Protein 6RJP (pdb70)

Organism: Homo sapiens (NCBI:txid9606)

GO terms:
  GO:0005515 protein binding (F, IPI)
  GO:0043066 negative regulation of apoptotic process (P, TAS)
  GO:0005829 cytosol (C, TAS)
  GO:0005737 cytoplasm (C, IDA)

Sequence (330 aa):
SMTDCEFGYIYRLAQDYLQCVLQIPQPGSGPSKTSRVLQNVAFSVQKEVEKNLKSCLDNVNVVSVDTARTLFNQVMEKEFEDGIINWGRIVTIFAFEGILIKKLLRQQIAPDVDTYKEISYFVAEFIMNNTGEWIRQNGGWENGFVKKFESMTDCEFGYIYRLAQDYLQCVLQIPQPGSGPSKTSRVLQNVAFSVQKEVEKNLKSCLDNVNVVSVDTARTLFNQVMEKEFEDGIINWGRIVTIFAFEGILIKKLLRQQIAPDVDTYKEISYFVAEFIMNNTGEWIRQNGGWENGFVKKFEIEALRRIGDAFNAAYIEALRRIGDAFNAAY

CATH classification: 1.10.437.10

Foldseek 3Di:
DVLVVLLVVLLLLLLLLQCVLVVHADDDPGDDPLSVLLNVVLCVVLVVVCVVQVVPCVPDAQADVVSLLVVLVVVLCVLCVVVDDDLNVLSPLSSVLSVNVVRHVVVPPDRDVVCNSVSSVSSSVCCSPRPVVVQVVQLHSVGRVSVPRD/DVLVVLLVVLLLLLVLLLCLLVVPDDDDPRRDPLSVLLNVLLCVVLVVVCVVQVVPCVPPADAAPVVLLVVLVVVVCVVVPDDDDDLNVLSPLSSVLSVSVVRQVVPDPDHDVVRNSVSSVSSSVCCSPPPVVVQVVQCHSPGGVVVPRD/DVCCVVVVVVVVVVD/DVPVPVVCVVVVVVD

Structure (mmCIF, N/CA/C/O backbone):
data_6RJP
#
_entry.id   6RJP
#
_cell.length_a   113.749
_cell.length_b   113.749
_cell.length_c   79.148
_cell.angle_alpha   90.000
_cell.angle_beta   90.000
_cell.angle_gamma   120.000
#
_symmetry.space_group_name_H-M   'P 31 2 1'
#
loop_
_entity.id
_entity.type
_entity.pdbx_description
1 polymer 'Bcl-2-related protein A1'
2 polymer 'Bcl-2-like protein 11'
3 water water
#
loop_
_atom_site.group_PDB
_atom_site.id
_atom_site.type_symbol
_atom_site.label_atom_id
_atom_site.label_alt_id
_atom_site.label_comp_id
_atom_site.label_asym_id
_atom_site.label_entity_id
_atom_site.label_seq_id
_atom_site.pdbx_PDB_ins_code
_atom_site.Cartn_x
_atom_site.Cartn_y
_atom_site.Cartn_z
_atom_site.occupancy
_atom_site.B_iso_or_equiv
_atom_site.auth_seq_id
_atom_site.auth_comp_id
_atom_site.auth_asym_id
_atom_site.auth_atom_id
_atom_site.pdbx_PDB_model_num
ATOM 1 N N . SER A 1 22 ? 22.852 -40.803 1.662 1.00 114.61 0 SER A N 1
ATOM 2 C CA . SER A 1 22 ? 22.597 -39.899 2.874 1.00 115.91 0 SER A CA 1
ATOM 3 C C . SER A 1 22 ? 23.404 -38.595 2.793 1.00 119.58 0 SER A C 1
ATOM 4 O O . SER A 1 22 ? 24.237 -38.423 1.889 1.00 116.97 0 SER A O 1
ATOM 7 N N . MET A 1 23 ? 23.086 -37.665 3.718 1.00 126.06 1 MET A N 1
ATOM 8 C CA . MET A 1 23 ? 23.880 -36.458 3.941 1.00 131.24 1 MET A CA 1
ATOM 9 C C . MET A 1 23 ? 25.300 -36.760 4.432 1.00 130.58 1 MET A C 1
ATOM 10 O O . MET A 1 23 ? 26.207 -35.955 4.275 1.00 139.28 1 MET A O 1
ATOM 15 N N . THR A 1 24 ? 25.508 -37.909 5.065 1.00 124.58 2 THR A N 1
ATOM 16 C CA . THR A 1 24 ? 26.844 -38.406 5.388 1.00 122.31 2 THR A CA 1
ATOM 17 C C . THR A 1 24 ? 27.684 -38.583 4.101 1.00 124.83 2 THR A C 1
ATOM 18 O O . THR A 1 24 ? 28.875 -38.373 4.051 1.00 141.83 2 THR A O 1
ATOM 22 N N . ASP A 1 25 ? 27.077 -39.054 3.024 1.00 119.95 3 ASP A N 1
ATOM 23 C CA . ASP A 1 25 ? 27.762 -39.468 1.784 1.00 117.31 3 ASP A CA 1
ATOM 24 C C . ASP A 1 25 ? 28.206 -38.246 1.040 1.00 117.28 3 ASP A C 1
ATOM 25 O O . ASP A 1 25 ? 29.285 -38.231 0.436 1.00 106.22 3 ASP A O 1
ATOM 30 N N . CYS A 1 26 ? 27.384 -37.183 1.103 1.00 123.97 4 CYS A N 1
ATOM 31 C CA . CYS A 1 26 ? 27.718 -35.905 0.444 1.00 125.13 4 CYS A CA 1
ATOM 32 C C . CYS A 1 26 ? 28.884 -35.282 1.184 1.00 114.73 4 CYS A 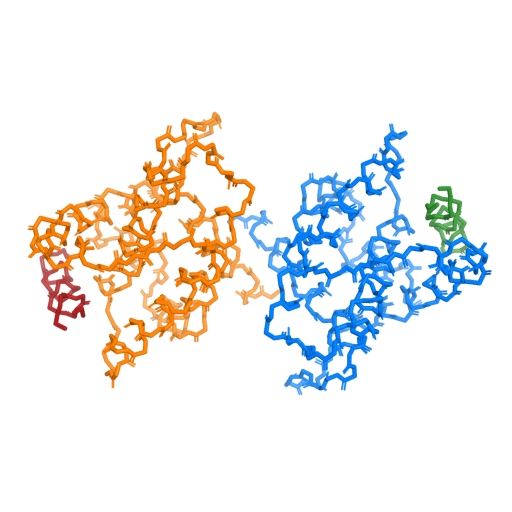C 1
ATOM 33 O O . CYS A 1 26 ? 29.742 -34.684 0.551 1.00 124.56 4 CYS A O 1
ATOM 36 N N . GLU A 1 27 ? 28.888 -35.335 2.502 1.00 100.08 5 GLU A N 1
ATOM 37 C CA . GLU A 1 27 ? 30.018 -34.856 3.281 1.00 95.06 5 GLU A CA 1
ATOM 38 C C . GLU A 1 27 ? 31.307 -35.634 2.981 1.00 84.08 5 GLU A C 1
ATOM 39 O O . GLU A 1 27 ? 32.337 -35.039 2.840 1.00 80.11 5 GLU A O 1
ATOM 45 N N . PHE A 1 28 ? 31.240 -36.934 2.790 1.00 82.60 6 PHE A N 1
ATOM 46 C CA . PHE A 1 28 ? 32.496 -37.716 2.762 1.00 82.38 6 PHE A CA 1
ATOM 47 C C . PHE A 1 28 ? 33.136 -37.584 1.390 1.00 80.71 6 PHE A C 1
ATOM 48 O O . PHE A 1 28 ? 34.365 -37.394 1.340 1.00 81.30 6 PHE A O 1
ATOM 56 N N . GLY A 1 29 ? 32.307 -37.504 0.328 1.00 84.03 7 GLY A N 1
ATOM 57 C CA . GLY A 1 29 ? 32.883 -37.286 -1.050 1.00 85.21 7 GLY A CA 1
ATOM 58 C C . GLY A 1 29 ? 33.499 -35.908 -1.205 1.00 84.15 7 GLY A C 1
ATOM 59 O O . GLY A 1 29 ? 34.534 -35.812 -1.890 1.00 75.18 7 GLY A O 1
ATOM 60 N N . TYR A 1 30 ? 32.870 -34.915 -0.562 1.00 86.34 8 TYR A N 1
ATOM 61 C CA . TYR A 1 30 ? 33.341 -33.528 -0.528 1.00 88.01 8 TYR A CA 1
ATOM 62 C C . TYR A 1 30 ? 34.707 -33.480 0.177 1.00 87.26 8 TYR A C 1
ATOM 63 O O . TYR A 1 30 ? 35.615 -32.865 -0.310 1.00 91.70 8 TYR A O 1
ATOM 72 N N . ILE A 1 31 ? 34.867 -34.172 1.289 1.00 76.63 9 ILE A N 1
ATOM 73 C CA . ILE A 1 31 ? 36.104 -34.159 2.039 1.00 68.09 9 ILE A CA 1
ATOM 74 C C . ILE A 1 31 ? 37.177 -34.915 1.263 1.00 67.48 9 ILE A C 1
ATOM 75 O O . ILE A 1 31 ? 38.349 -34.489 1.282 1.00 73.27 9 ILE A O 1
ATOM 80 N N . TYR A 1 32 ? 36.813 -36.029 0.635 1.00 67.89 10 TYR A N 1
ATOM 81 C CA . TYR A 1 32 ? 37.759 -36.779 -0.168 1.00 66.18 10 TYR A CA 1
ATOM 82 C C . TYR A 1 32 ? 38.294 -35.884 -1.296 1.00 72.10 10 TYR A C 1
ATOM 83 O O . TYR A 1 32 ? 39.461 -35.850 -1.643 1.00 78.61 10 TYR A O 1
ATOM 92 N N . ARG A 1 33 ? 37.380 -35.162 -1.930 1.00 78.76 11 ARG A N 1
ATOM 93 C CA . ARG A 1 33 ? 37.731 -34.223 -3.034 1.00 79.56 11 ARG A CA 1
ATOM 94 C C . ARG A 1 33 ? 38.734 -33.202 -2.525 1.00 76.34 11 ARG A C 1
ATOM 95 O O . ARG A 1 33 ? 39.738 -32.985 -3.174 1.00 81.94 11 ARG A O 1
ATOM 103 N N . LEU A 1 34 ? 38.471 -32.593 -1.367 1.00 70.87 12 LEU A N 1
ATOM 104 C CA . LEU A 1 34 ? 39.378 -31.614 -0.750 1.00 67.99 12 LEU A CA 1
ATOM 105 C C . LEU A 1 34 ? 40.747 -32.236 -0.452 1.00 67.54 12 LEU A C 1
ATOM 106 O O . LEU A 1 34 ? 41.744 -31.565 -0.667 1.00 77.07 12 LEU A O 1
ATOM 111 N N . ALA A 1 35 ? 40.805 -33.448 0.062 1.00 62.68 13 ALA A N 1
ATOM 112 C CA . ALA A 1 35 ? 42.097 -34.059 0.386 1.00 68.15 13 ALA A CA 1
ATOM 113 C C . ALA A 1 35 ? 42.872 -34.437 -0.888 1.00 71.59 13 ALA A C 1
ATOM 114 O O . ALA A 1 35 ? 44.124 -34.432 -0.914 1.00 70.39 13 ALA A O 1
ATOM 116 N N . GLN A 1 36 ? 42.135 -34.834 -1.904 1.00 77.78 14 GLN A N 1
ATOM 117 C CA . GLN A 1 36 ? 42.743 -35.175 -3.212 1.00 80.01 14 GLN A CA 1
ATOM 118 C C . GLN A 1 36 ? 43.247 -33.881 -3.884 1.00 77.65 14 GLN A C 1
ATOM 119 O O . GLN A 1 36 ? 44.389 -33.839 -4.366 1.00 73.41 14 GLN A O 1
ATOM 125 N N . ASP A 1 37 ? 42.405 -32.845 -3.901 1.00 72.42 15 ASP A N 1
ATOM 126 C CA . ASP A 1 37 ? 42.834 -31.539 -4.347 1.00 69.93 15 ASP A CA 1
ATOM 127 C C . ASP A 1 37 ? 44.103 -31.050 -3.665 1.00 66.18 15 ASP A C 1
ATOM 128 O O . ASP A 1 37 ? 44.957 -30.471 -4.348 1.00 64.26 15 ASP A O 1
ATOM 133 N N . TYR A 1 38 ? 44.203 -31.247 -2.341 1.00 64.10 16 TYR A N 1
ATOM 134 C CA . TYR A 1 38 ? 45.350 -30.712 -1.622 1.00 64.46 16 TYR A CA 1
ATOM 135 C C . TYR A 1 38 ? 46.616 -31.451 -2.022 1.00 62.48 16 TYR A C 1
ATOM 136 O O . TYR A 1 38 ? 47.661 -30.858 -2.253 1.00 62.87 16 TYR A O 1
ATOM 145 N N . LEU A 1 39 ? 46.499 -32.728 -2.246 1.00 63.89 17 LEU A N 1
ATOM 146 C CA . LEU A 1 39 ? 47.637 -33.575 -2.585 1.00 72.46 17 LEU A CA 1
ATOM 147 C C . LEU A 1 39 ? 48.155 -33.118 -3.945 1.00 78.35 17 LEU A C 1
ATOM 148 O O . LEU A 1 39 ? 49.424 -33.130 -4.174 1.00 86.97 17 LEU A O 1
ATOM 153 N N . GLN A 1 40 ? 47.237 -32.801 -4.854 1.00 80.82 18 GLN A N 1
ATOM 154 C CA . GLN A 1 40 ? 47.699 -32.492 -6.231 1.00 69.45 18 GLN A CA 1
ATOM 155 C C . GLN A 1 40 ? 48.319 -31.097 -6.345 1.00 65.54 18 GLN A C 1
ATOM 156 O O . GLN A 1 40 ? 49.344 -30.883 -7.042 1.00 72.02 18 GLN A O 1
ATOM 162 N N . CYS A 1 41 ? 47.748 -30.161 -5.612 1.00 62.10 19 CYS A N 1
ATOM 163 C CA . CYS A 1 41 ? 48.393 -28.872 -5.350 1.00 64.98 19 CYS A CA 1
ATOM 164 C C . CYS A 1 41 ? 49.835 -29.067 -4.833 1.00 63.86 19 CYS A C 1
ATOM 165 O O . CYS A 1 41 ? 50.748 -28.257 -5.209 1.00 64.66 19 CYS A O 1
ATOM 168 N N . VAL A 1 42 ? 50.052 -29.934 -3.863 1.00 64.68 20 VAL A N 1
ATOM 169 C CA . VAL A 1 42 ? 51.350 -30.082 -3.229 1.00 64.33 20 VAL A CA 1
ATOM 170 C C . VAL A 1 42 ? 52.346 -30.556 -4.284 1.00 66.94 20 VAL A C 1
ATOM 171 O O . VAL A 1 42 ? 53.529 -30.029 -4.265 1.00 60.52 20 VAL A O 1
ATOM 175 N N . LEU A 1 43 ? 51.905 -31.561 -5.079 1.00 67.55 21 LEU A N 1
ATOM 176 C CA . LEU A 1 43 ? 52.738 -32.208 -6.110 1.00 80.17 21 LEU A CA 1
ATOM 177 C C . LEU A 1 43 ? 52.708 -31.435 -7.449 1.00 81.20 21 LEU A C 1
ATOM 178 O O . LEU A 1 43 ? 53.001 -31.990 -8.528 1.00 75.14 21 LEU A O 1
ATOM 183 N N . GLN A 1 44 ? 52.215 -30.201 -7.443 1.00 80.21 22 GLN A N 1
ATOM 184 C CA . GLN A 1 44 ? 52.127 -29.365 -8.591 1.00 77.11 22 GLN A CA 1
ATOM 185 C C . GLN A 1 44 ? 51.567 -30.170 -9.786 1.00 76.09 22 GLN A C 1
ATOM 186 O O . GLN A 1 44 ? 52.035 -30.066 -10.941 1.00 80.60 22 GLN A O 1
ATOM 192 N N . ILE A 1 45 ? 50.458 -30.858 -9.602 1.00 71.98 23 ILE A N 1
ATOM 193 C CA . ILE A 1 45 ? 49.791 -31.548 -10.696 1.00 75.15 23 ILE A CA 1
ATOM 194 C C . ILE A 1 45 ? 48.545 -30.748 -11.075 1.00 81.77 23 ILE A C 1
ATOM 195 O O . ILE A 1 45 ? 47.687 -30.448 -10.265 1.00 99.59 23 ILE A O 1
ATOM 200 N N . PRO A 1 46 ? 48.327 -30.531 -12.356 1.00 87.41 24 PRO A N 1
ATOM 201 C CA . PRO A 1 46 ? 47.031 -29.964 -12.814 1.00 89.82 24 PRO A CA 1
ATOM 202 C C . PRO A 1 46 ? 45.900 -31.001 -12.790 1.00 93.07 24 PRO A C 1
ATOM 203 O O . PRO A 1 46 ? 45.944 -31.938 -13.572 1.00 99.28 24 PRO A O 1
ATOM 207 N N . GLN A 1 47 ? 44.920 -30.814 -11.907 1.00 98.64 25 GLN A N 1
ATOM 208 C CA . GLN A 1 47 ? 43.626 -31.498 -11.971 1.00 105.03 25 GLN A CA 1
ATOM 209 C C . GLN A 1 47 ? 42.749 -30.797 -13.013 1.00 107.33 25 GLN A C 1
ATOM 210 O O . GLN A 1 47 ? 42.906 -29.584 -13.256 1.00 103.43 25 GLN A O 1
ATOM 216 N N . PRO A 1 48 ? 41.836 -31.558 -13.638 1.00 115.28 26 PRO A N 1
ATOM 217 C CA . PRO A 1 48 ? 41.078 -31.131 -14.844 1.00 123.37 26 PRO A CA 1
ATOM 218 C C . PRO A 1 48 ? 39.932 -30.155 -14.548 1.00 126.28 26 PRO A C 1
ATOM 219 O O . PRO A 1 48 ? 39.830 -29.684 -13.424 1.00 140.42 26 PRO A O 1
ATOM 223 N N . GLY A 1 49 ? 39.107 -29.836 -15.544 1.00 121.45 27 GLY A N 1
ATOM 224 C CA . GLY A 1 49 ? 38.024 -28.867 -15.360 1.00 128.45 27 GLY A CA 1
ATOM 225 C C . GLY A 1 49 ? 38.549 -27.438 -15.350 1.00 139.70 27 GLY A C 1
ATOM 226 O O . GLY A 1 49 ? 39.512 -27.125 -16.057 1.00 145.17 27 GLY A O 1
ATOM 227 N N . SER A 1 50 ? 37.934 -26.579 -14.533 1.00 150.64 28 SER A N 1
ATOM 228 C CA . SER A 1 50 ? 38.353 -25.153 -14.362 1.00 159.05 28 SER A CA 1
ATOM 229 C C . SER A 1 50 ? 39.781 -25.049 -13.795 1.00 166.89 28 SER A C 1
ATOM 230 O O . SER A 1 50 ? 40.478 -24.038 -13.988 1.00 165.39 28 SER A O 1
ATOM 233 N N . GLY A 1 51 ? 40.163 -26.072 -13.035 1.00 168.06 29 GLY A N 1
ATOM 234 C CA . GLY A 1 51 ? 40.958 -25.876 -11.823 1.00 156.47 29 GLY A CA 1
ATOM 235 C C . GLY A 1 51 ? 40.134 -26.249 -10.594 1.00 147.09 29 GLY A C 1
ATOM 236 O O . GLY A 1 51 ? 39.155 -27.025 -10.672 1.00 135.43 29 GLY A O 1
ATOM 237 N N . PRO A 1 52 ? 40.522 -25.722 -9.420 1.00 130.66 30 PRO A N 1
ATOM 238 C CA . PRO A 1 52 ? 39.940 -26.229 -8.172 1.00 117.54 30 PRO A CA 1
ATOM 239 C C . PRO A 1 52 ? 38.769 -25.352 -7.715 1.00 107.64 30 PRO A C 1
ATOM 240 O O . PRO A 1 52 ? 38.700 -24.179 -8.113 1.00 111.34 30 PRO A O 1
ATOM 244 N N . SER A 1 53 ? 37.895 -25.900 -6.876 1.00 98.97 31 SER A N 1
ATOM 245 C CA . SER A 1 53 ? 36.766 -25.119 -6.367 1.00 103.65 31 SER A CA 1
ATOM 246 C C . SER A 1 53 ? 37.276 -23.923 -5.528 1.00 102.94 31 SER A C 1
ATOM 247 O O . SER A 1 53 ? 38.432 -23.906 -5.022 1.00 107.49 31 SER A O 1
ATOM 250 N N . LYS A 1 54 ? 36.378 -22.951 -5.281 1.00 101.60 32 LYS A N 1
ATOM 251 C CA . LYS A 1 54 ? 36.727 -21.812 -4.414 1.00 102.44 32 LYS A CA 1
ATOM 252 C C . LYS A 1 54 ? 37.198 -22.381 -3.065 1.00 99.75 32 LYS A C 1
ATOM 253 O O . LYS A 1 54 ? 38.240 -21.967 -2.527 1.00 103.09 32 LYS A O 1
ATOM 259 N N . THR A 1 55 ? 36.381 -23.276 -2.510 1.00 94.66 33 THR A N 1
ATOM 260 C CA . THR A 1 55 ? 36.612 -23.762 -1.148 1.00 89.63 33 THR A CA 1
ATOM 261 C C . THR A 1 55 ? 37.945 -24.502 -1.061 1.00 81.89 33 THR A C 1
ATOM 262 O O . THR A 1 55 ? 38.654 -24.397 -0.134 1.00 79.77 33 THR A O 1
ATOM 266 N N . SER A 1 56 ? 38.254 -25.253 -2.110 1.00 81.17 34 SER A N 1
ATOM 267 C CA . SER A 1 56 ? 39.523 -25.937 -2.206 1.00 84.49 34 SER A CA 1
ATOM 268 C C . SER A 1 56 ? 40.680 -24.932 -2.314 1.00 83.14 34 SER A C 1
ATOM 269 O O . SER A 1 56 ? 41.695 -25.102 -1.638 1.00 89.44 34 SER A O 1
ATOM 272 N N . ARG A 1 57 ? 40.494 -23.892 -3.130 1.00 85.23 35 ARG A N 1
ATOM 273 C CA . ARG A 1 57 ? 41.587 -22.875 -3.314 1.00 89.91 35 ARG A CA 1
ATOM 274 C C . ARG A 1 57 ? 41.887 -22.135 -2.004 1.00 80.15 35 ARG A C 1
ATOM 275 O O . ARG A 1 57 ? 43.071 -21.883 -1.643 1.00 71.12 35 ARG A O 1
ATOM 283 N N . VAL A 1 58 ? 40.810 -21.793 -1.295 1.00 73.72 36 VAL A N 1
ATOM 284 C CA . VAL A 1 58 ? 40.914 -21.148 0.012 1.00 67.53 36 VAL A CA 1
ATOM 285 C C . VAL A 1 58 ? 41.648 -22.030 1.019 1.00 65.84 36 VAL A C 1
ATOM 286 O O . VAL A 1 58 ? 42.547 -21.582 1.699 1.00 62.54 36 VAL A O 1
ATOM 290 N N . LEU A 1 59 ? 41.261 -23.296 1.092 1.00 68.94 37 LEU A N 1
ATOM 291 C CA . LEU A 1 59 ? 41.968 -24.302 1.936 1.00 70.17 37 LEU A CA 1
ATOM 292 C C . LEU A 1 59 ? 43.450 -24.422 1.563 1.00 66.79 37 LEU A C 1
ATOM 293 O O . LEU A 1 59 ? 44.295 -24.365 2.439 1.00 71.15 37 LEU A O 1
ATOM 298 N N . GLN A 1 60 ? 43.734 -24.453 0.260 1.00 62.84 38 GLN A N 1
ATOM 299 C CA . GLN A 1 60 ? 45.107 -24.701 -0.198 1.00 61.70 38 GLN A CA 1
ATOM 300 C C . GLN A 1 60 ? 46.010 -23.550 0.245 1.00 58.97 38 GLN A C 1
ATOM 301 O O . GLN A 1 60 ? 47.183 -23.785 0.718 1.00 49.77 38 GLN A O 1
ATOM 307 N N . ASN A 1 61 ? 45.408 -22.348 0.258 1.00 66.69 39 ASN A N 1
ATOM 308 C CA . ASN A 1 61 ? 46.271 -21.131 0.498 1.00 80.78 39 ASN A CA 1
ATOM 309 C C . ASN A 1 61 ? 46.633 -21.046 1.978 1.00 73.93 39 ASN A C 1
ATOM 310 O O . ASN A 1 61 ? 47.742 -20.743 2.304 1.00 77.73 39 ASN A O 1
ATOM 315 N N . VAL A 1 62 ? 45.644 -21.276 2.830 1.00 64.37 40 VAL A N 1
ATOM 316 C CA . VAL A 1 62 ? 45.813 -21.157 4.275 1.00 57.58 40 VAL A CA 1
ATOM 317 C C . VAL A 1 62 ? 46.511 -22.395 4.829 1.00 54.79 40 VAL A C 1
ATOM 318 O O . VAL A 1 62 ? 47.291 -22.268 5.763 1.00 53.01 40 VAL A O 1
ATOM 322 N N . ALA A 1 63 ? 46.245 -23.590 4.323 1.00 52.26 41 ALA A N 1
ATOM 323 C CA . ALA A 1 63 ? 46.971 -24.803 4.779 1.00 50.91 41 ALA A CA 1
ATOM 324 C C . ALA A 1 63 ? 48.479 -24.716 4.480 1.00 48.61 41 ALA A C 1
ATOM 325 O O . ALA A 1 63 ? 49.348 -25.204 5.171 1.00 50.03 41 ALA A O 1
ATOM 327 N N . PHE A 1 64 ? 48.757 -24.140 3.328 1.00 51.72 42 PHE A N 1
ATOM 328 C CA . PHE A 1 64 ? 50.158 -23.923 2.910 1.00 57.98 42 PHE A CA 1
ATOM 329 C C . PHE A 1 64 ? 50.792 -22.875 3.845 1.00 55.05 42 PHE A C 1
ATOM 330 O O . PHE A 1 64 ? 51.939 -22.982 4.300 1.00 47.71 42 PHE A O 1
ATOM 338 N N . SER A 1 65 ? 49.979 -21.849 4.206 1.00 55.58 43 SER A N 1
ATOM 339 C CA . SER A 1 65 ? 50.483 -20.839 5.116 1.00 59.92 43 SER A CA 1
ATOM 340 C C . SER A 1 65 ? 50.909 -21.495 6.446 1.00 55.48 43 SER A C 1
ATOM 341 O O . SER A 1 65 ? 51.968 -21.243 6.957 1.00 54.64 43 SER A O 1
ATOM 344 N N . VAL A 1 66 ? 49.970 -22.276 7.001 1.00 50.01 44 VAL A N 1
ATOM 345 C CA . VAL A 1 66 ? 50.168 -23.021 8.213 1.00 49.67 44 VAL A CA 1
ATOM 346 C C . VAL A 1 66 ? 51.313 -24.035 8.061 1.00 48.05 44 VAL A C 1
ATOM 347 O O . VAL A 1 66 ? 52.119 -24.248 8.990 1.00 47.26 44 VAL A O 1
ATOM 351 N N . GLN A 1 67 ? 51.386 -24.749 6.961 1.00 49.18 45 GLN A N 1
ATOM 352 C CA . GLN A 1 67 ? 52.388 -25.783 6.815 1.00 52.43 45 GLN A CA 1
ATOM 353 C C . GLN A 1 67 ? 53.802 -25.162 6.893 1.00 54.66 45 GLN A C 1
ATOM 354 O O . GLN A 1 67 ? 54.775 -25.733 7.444 1.00 55.24 45 GLN A O 1
ATOM 360 N N . LYS A 1 68 ? 53.969 -24.022 6.242 1.00 58.58 46 LYS A N 1
ATOM 361 C CA . LYS A 1 68 ? 55.360 -23.463 6.252 1.00 61.29 46 LYS A CA 1
ATOM 362 C C . LYS A 1 68 ? 55.693 -22.990 7.649 1.00 62.23 46 LYS A C 1
ATOM 363 O O . LYS A 1 68 ? 56.805 -23.034 8.010 1.00 62.54 46 LYS A O 1
ATOM 369 N N . GLU A 1 69 ? 54.645 -22.573 8.385 1.00 61.41 47 GLU A N 1
ATOM 370 C CA . GLU A 1 69 ? 54.844 -22.083 9.759 1.00 67.11 47 GLU A CA 1
ATOM 371 C C . GLU A 1 69 ? 55.253 -23.245 10.685 1.00 61.76 47 GLU A C 1
ATOM 372 O O . GLU A 1 69 ? 55.976 -23.070 11.601 1.00 59.76 47 GLU A O 1
ATOM 378 N N . VAL A 1 70 ? 54.641 -24.380 10.502 1.00 61.76 48 VAL A N 1
ATOM 379 C CA . VAL A 1 70 ? 54.990 -25.595 11.211 1.00 63.36 48 VAL A CA 1
ATOM 380 C C . VAL A 1 70 ? 56.423 -26.008 10.842 1.00 60.22 48 VAL A C 1
ATOM 381 O O . VAL A 1 70 ? 57.156 -26.486 11.699 1.00 66.39 48 VAL A O 1
ATOM 385 N N . GLU A 1 71 ? 56.768 -25.948 9.562 1.00 66.86 49 GLU A N 1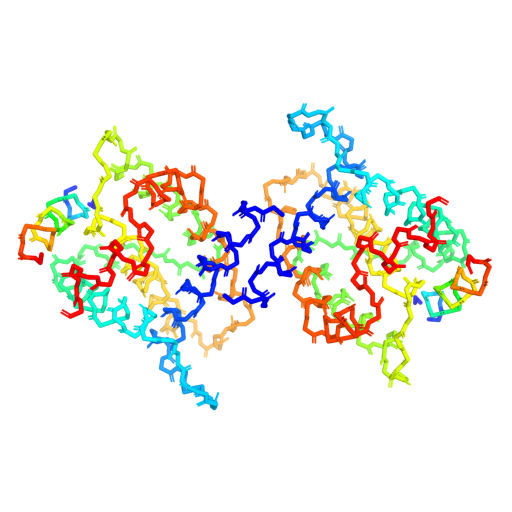
ATOM 386 C CA . GLU A 1 71 ? 58.063 -26.484 9.071 1.00 69.24 49 GLU A CA 1
ATOM 387 C C . GLU A 1 71 ? 59.243 -25.671 9.626 1.00 68.74 49 GLU A C 1
ATOM 388 O O . GLU A 1 71 ? 60.347 -26.230 9.792 1.00 65.02 49 GLU A O 1
ATOM 394 N N . LYS A 1 72 ? 59.026 -24.384 9.963 1.00 68.91 50 LYS A N 1
ATOM 395 C CA . LYS A 1 72 ? 60.109 -23.577 10.418 1.00 78.54 50 LYS A CA 1
ATOM 396 C C . LYS A 1 72 ? 60.206 -23.682 11.927 1.00 86.01 50 LYS A C 1
ATOM 397 O O . LYS A 1 72 ? 61.343 -23.724 12.390 1.00 93.34 50 LYS A O 1
ATOM 403 N N . ASN A 1 73 ? 59.088 -23.911 12.609 1.00 89.58 51 ASN A N 1
ATOM 404 C CA . ASN A 1 73 ? 58.990 -24.054 14.050 1.00 84.05 51 ASN A CA 1
ATOM 405 C C . ASN A 1 73 ? 59.562 -25.417 14.454 1.00 80.61 51 ASN A C 1
ATOM 406 O O . ASN A 1 73 ? 59.982 -25.605 15.551 1.00 94.81 51 ASN A O 1
ATOM 411 N N . LEU A 1 74 ? 59.538 -26.387 13.552 1.00 74.03 52 LEU A N 1
ATOM 412 C CA . LEU A 1 74 ? 60.027 -27.751 13.747 1.00 75.58 52 LEU A CA 1
ATOM 413 C C . LEU A 1 74 ? 61.177 -28.154 12.824 1.00 73.95 52 LEU A C 1
ATOM 414 O O . LEU A 1 74 ? 61.290 -29.360 12.544 1.00 70.97 52 LEU A O 1
ATOM 419 N N . LYS A 1 75 ? 62.070 -27.277 12.422 1.00 78.95 53 LYS A N 1
ATOM 420 C CA . LYS A 1 75 ? 63.276 -27.601 11.650 1.00 86.96 53 LYS A CA 1
ATOM 421 C C . LYS A 1 75 ? 64.155 -28.677 12.277 1.00 85.93 53 LYS A C 1
ATOM 422 O O . LYS A 1 75 ? 64.437 -29.653 11.622 1.00 77.53 53 LYS A O 1
ATOM 428 N N . SER A 1 76 ? 64.719 -28.360 13.450 1.00 99.14 54 SER A N 1
ATOM 429 C CA . SER A 1 76 ? 65.596 -29.265 14.222 1.00 102.54 54 SER A CA 1
ATOM 430 C C . SER A 1 76 ? 64.978 -30.677 14.337 1.00 94.56 54 SER A C 1
ATOM 431 O O . SER A 1 76 ? 65.657 -31.716 14.276 1.00 90.28 54 SER A O 1
ATOM 434 N N . CYS A 1 77 ? 63.661 -30.621 14.522 1.00 85.71 55 CYS A N 1
ATOM 435 C CA . CYS A 1 77 ? 62.786 -31.724 14.817 1.00 82.43 55 CYS A CA 1
ATOM 436 C C . CYS A 1 77 ? 62.512 -32.599 13.595 1.00 80.50 55 CYS A C 1
ATOM 437 O O . CYS A 1 77 ? 62.712 -33.776 13.661 1.00 77.07 55 CYS A O 1
ATOM 440 N N . LEU A 1 78 ? 61.992 -32.019 12.546 1.00 79.64 56 LEU A N 1
ATOM 441 C CA . LEU A 1 78 ? 61.581 -32.740 11.361 1.00 76.22 56 LEU A CA 1
ATOM 442 C C . LEU A 1 78 ? 62.733 -33.321 10.550 1.00 77.39 56 LEU A C 1
ATOM 443 O O . LEU A 1 78 ? 62.480 -34.247 9.822 1.00 73.01 56 LEU A O 1
ATOM 448 N N . ASP A 1 79 ? 63.950 -32.859 10.742 1.00 84.56 57 ASP A N 1
ATOM 449 C CA . ASP A 1 79 ? 65.106 -33.451 10.084 1.00 96.09 57 ASP A CA 1
ATOM 450 C C . ASP A 1 79 ? 65.373 -34.870 10.569 1.00 98.91 57 ASP A C 1
ATOM 451 O O . ASP A 1 79 ? 65.963 -35.677 9.866 1.00 104.28 57 ASP A O 1
ATOM 456 N N . ASN A 1 80 ? 64.866 -35.198 11.755 1.00 100.34 58 ASN A N 1
ATOM 457 C CA . ASN A 1 80 ? 65.014 -36.546 12.329 1.00 99.41 58 ASN A CA 1
ATOM 458 C C . ASN A 1 80 ? 63.864 -37.485 11.901 1.00 96.40 58 ASN A C 1
ATOM 459 O O . ASN A 1 80 ? 63.959 -38.714 11.918 1.00 99.66 58 ASN A O 1
ATOM 464 N N . VAL A 1 81 ? 62.775 -36.891 11.432 1.00 91.07 59 VAL A N 1
ATOM 465 C CA . VAL A 1 81 ? 61.610 -37.654 10.989 1.00 87.05 59 VAL A CA 1
ATOM 466 C C . VAL A 1 81 ? 61.878 -38.237 9.608 1.00 85.10 59 VAL A C 1
ATOM 467 O O . VAL A 1 81 ? 62.236 -37.493 8.700 1.00 82.73 59 VAL A O 1
ATOM 471 N N . ASN A 1 82 ? 61.645 -39.535 9.466 1.00 83.40 60 ASN A N 1
ATOM 472 C CA . ASN A 1 82 ? 61.786 -40.194 8.140 1.00 80.28 60 ASN A CA 1
ATOM 473 C C . ASN A 1 82 ? 60.587 -41.099 7.770 1.00 74.45 60 ASN A C 1
ATOM 474 O O . ASN A 1 82 ? 60.343 -42.200 8.395 1.00 68.02 60 ASN A O 1
ATOM 479 N N . VAL A 1 83 ? 59.860 -40.661 6.734 1.00 68.24 61 VAL A N 1
ATOM 480 C CA . VAL A 1 83 ? 58.698 -41.355 6.308 1.00 68.54 61 VAL A CA 1
ATOM 481 C C . VAL A 1 83 ? 59.099 -42.173 5.090 1.00 72.06 61 VAL A C 1
ATOM 482 O O . VAL A 1 83 ? 59.437 -41.586 4.037 1.00 71.84 61 VAL A O 1
ATOM 486 N N . VAL A 1 84 ? 59.075 -43.480 5.300 1.00 75.36 62 VAL A N 1
ATOM 487 C CA . VAL A 1 84 ? 59.667 -44.488 4.372 1.00 78.98 62 VAL A CA 1
ATOM 488 C C . VAL A 1 84 ? 58.633 -44.836 3.297 1.00 75.89 62 VAL A C 1
ATOM 489 O O . VAL A 1 84 ? 58.949 -44.861 2.091 1.00 81.18 62 VAL A O 1
ATOM 493 N N . SER A 1 85 ? 57.401 -45.077 3.764 1.00 70.84 63 SER A N 1
ATOM 494 C CA . SER A 1 85 ? 56.337 -45.583 2.911 1.00 73.31 63 SER A CA 1
ATOM 495 C C . SER A 1 85 ? 54.972 -45.007 3.286 1.00 72.60 63 SER A C 1
ATOM 496 O O . SER A 1 85 ? 54.851 -44.260 4.217 1.00 76.98 63 SER A O 1
ATOM 499 N N . VAL A 1 86 ? 53.967 -45.320 2.495 1.00 74.22 64 VAL A N 1
ATOM 500 C CA . VAL A 1 86 ? 52.614 -44.847 2.753 1.00 78.57 64 VAL A CA 1
ATOM 501 C C . VAL A 1 86 ? 52.101 -45.489 4.055 1.00 79.50 64 VAL A C 1
ATOM 502 O O . VAL A 1 86 ? 51.375 -44.846 4.778 1.00 84.92 64 VAL A O 1
ATOM 506 N N . ASP A 1 87 ? 52.597 -46.673 4.388 1.00 81.82 65 ASP A N 1
ATOM 507 C CA . ASP A 1 87 ? 52.189 -47.343 5.618 1.00 89.06 65 ASP A CA 1
ATOM 508 C C . ASP A 1 87 ? 52.770 -46.700 6.858 1.00 86.41 65 ASP A C 1
ATOM 509 O O . ASP A 1 87 ? 52.079 -46.627 7.899 1.00 93.58 65 ASP A O 1
ATOM 514 N N . THR A 1 88 ? 54.007 -46.192 6.741 1.00 80.23 66 THR A N 1
ATOM 515 C CA . THR A 1 88 ? 54.637 -45.527 7.881 1.00 78.63 66 THR A CA 1
ATOM 516 C C . THR A 1 88 ? 54.095 -44.097 7.996 1.00 70.88 66 THR A C 1
ATOM 517 O O . THR A 1 88 ? 54.024 -43.584 9.054 1.00 69.59 66 THR A O 1
ATOM 521 N N . ALA A 1 89 ? 53.713 -43.503 6.877 1.00 65.66 67 ALA A N 1
ATOM 522 C CA . ALA A 1 89 ? 53.011 -42.232 6.826 1.00 66.61 67 ALA A CA 1
ATOM 523 C C . ALA A 1 89 ? 51.655 -42.333 7.512 1.00 66.31 67 ALA A C 1
ATOM 524 O O . ALA A 1 89 ? 51.309 -41.450 8.275 1.00 63.16 67 ALA A O 1
ATOM 526 N N . ARG A 1 90 ? 50.957 -43.450 7.329 1.00 67.88 68 ARG A N 1
ATOM 527 C CA . ARG A 1 90 ? 49.653 -43.666 7.968 1.00 72.74 68 ARG A CA 1
ATOM 528 C C . ARG A 1 90 ? 49.805 -43.815 9.476 1.00 71.79 68 ARG A C 1
ATOM 529 O O . ARG A 1 90 ? 49.053 -43.142 10.219 1.00 68.89 68 ARG A O 1
ATOM 537 N N . THR A 1 91 ? 50.741 -44.679 9.901 1.00 73.36 69 THR A N 1
ATOM 538 C CA . THR A 1 91 ? 51.034 -44.881 11.330 1.00 76.32 69 THR A CA 1
ATOM 539 C C . THR A 1 91 ? 51.307 -43.542 12.038 1.00 75.83 69 THR A C 1
ATOM 540 O O . THR A 1 91 ? 50.884 -43.326 13.107 1.00 85.11 69 THR A O 1
ATOM 544 N N . LEU A 1 92 ? 52.227 -42.748 11.486 1.00 73.01 70 LEU A N 1
ATOM 545 C CA . LEU A 1 92 ? 52.570 -41.431 11.993 1.00 67.72 70 LEU A CA 1
ATOM 546 C C . LEU A 1 92 ? 51.397 -40.463 11.927 1.00 61.80 70 LEU A C 1
ATOM 547 O O . LEU A 1 92 ? 51.167 -39.753 12.886 1.00 56.16 70 LEU A O 1
ATOM 552 N N . PHE A 1 93 ? 50.639 -40.452 10.852 1.00 59.32 71 PHE A N 1
ATOM 553 C CA . PHE A 1 93 ? 49.488 -39.546 10.715 1.00 58.20 71 PHE A CA 1
ATOM 554 C C . PHE A 1 93 ? 48.471 -39.814 11.818 1.00 60.56 71 PHE A C 1
ATOM 555 O O . PHE A 1 93 ? 48.093 -38.885 12.568 1.00 65.91 71 PHE A O 1
ATOM 563 N N . ASN A 1 94 ? 48.130 -41.090 12.022 1.00 60.63 72 ASN A N 1
ATOM 564 C CA . ASN A 1 94 ? 47.088 -41.443 12.998 1.00 63.89 72 ASN A CA 1
ATOM 565 C C . ASN A 1 94 ? 47.585 -41.162 14.404 1.00 63.64 72 ASN A C 1
ATOM 566 O O . ASN A 1 94 ? 46.778 -40.684 15.252 1.00 64.99 72 ASN A O 1
ATOM 571 N N . GLN A 1 95 ? 48.877 -41.416 14.681 1.00 65.87 73 GLN A N 1
ATOM 572 C CA . GLN A 1 95 ? 49.445 -41.178 16.009 1.00 67.46 73 GLN A CA 1
ATOM 573 C C . GLN A 1 95 ? 49.443 -39.664 16.303 1.00 67.89 73 GLN A C 1
ATOM 574 O O . GLN A 1 95 ? 49.181 -39.219 17.437 1.00 78.33 73 GLN A O 1
ATOM 580 N N . VAL A 1 96 ? 49.777 -38.846 15.298 1.00 65.16 74 VAL A N 1
ATOM 581 C CA . VAL A 1 96 ? 49.944 -37.441 15.470 1.00 60.10 74 VAL A CA 1
ATOM 582 C C . VAL A 1 96 ? 48.575 -36.799 15.600 1.00 59.97 74 VAL A C 1
ATOM 583 O O . VAL A 1 96 ? 48.366 -35.959 16.475 1.00 58.31 74 VAL A O 1
ATOM 587 N N . MET A 1 97 ? 47.591 -37.290 14.839 1.00 62.40 75 MET A N 1
ATOM 588 C CA . MET A 1 97 ? 46.262 -36.685 14.879 1.00 66.53 75 MET A CA 1
ATOM 589 C C . MET A 1 97 ? 45.569 -37.092 16.189 1.00 67.01 75 MET A C 1
ATOM 590 O O . MET A 1 97 ? 44.801 -36.323 16.723 1.00 66.44 75 MET A O 1
ATOM 595 N N . GLU A 1 98 ? 45.836 -38.272 16.717 1.00 73.93 76 GLU A N 1
ATOM 596 C CA . GLU A 1 98 ? 45.279 -38.727 17.954 1.00 84.66 76 GLU A CA 1
ATOM 597 C C . GLU A 1 98 ? 45.819 -37.859 19.096 1.00 80.98 76 GLU A C 1
ATOM 598 O O . GLU A 1 98 ? 45.022 -37.486 19.930 1.00 74.60 76 GLU A O 1
ATOM 604 N N . LYS A 1 99 ? 47.085 -37.513 19.090 1.00 76.17 77 LYS A N 1
ATOM 605 C CA . LYS A 1 99 ? 47.739 -36.700 20.108 1.00 74.69 77 LYS A CA 1
ATOM 606 C C . LYS A 1 99 ? 47.345 -35.225 19.938 1.00 66.45 77 LYS A C 1
ATOM 607 O O . LYS A 1 99 ? 47.372 -34.471 20.858 1.00 61.05 77 LYS A O 1
ATOM 613 N N . GLU A 1 100 ? 47.048 -34.791 18.698 1.00 65.91 78 GLU A N 1
ATOM 614 C CA . GLU A 1 100 ? 46.626 -33.393 18.497 1.00 68.77 78 GLU A CA 1
ATOM 615 C C . GLU A 1 100 ? 45.204 -33.175 19.105 1.00 70.85 78 GLU A C 1
ATOM 616 O O . GLU A 1 100 ? 44.948 -32.197 19.782 1.00 73.77 78 GLU A O 1
ATOM 622 N N . PHE A 1 101 ? 44.264 -34.080 18.852 1.00 71.73 79 PHE A N 1
ATOM 623 C CA . PHE A 1 101 ? 42.888 -33.813 19.270 1.00 78.49 79 PHE A CA 1
ATOM 624 C C . PHE A 1 101 ? 42.549 -34.509 20.568 1.00 88.39 79 PHE A C 1
ATOM 625 O O . PHE A 1 101 ? 41.351 -34.612 20.875 1.00 97.31 79 PHE A O 1
ATOM 633 N N . GLU A 1 102 ? 43.563 -34.924 21.357 1.00 86.45 80 GLU A N 1
ATOM 634 C CA . GLU A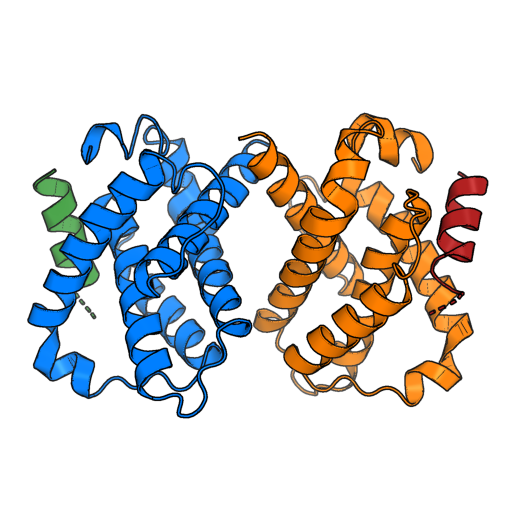 1 102 ? 43.226 -35.746 22.544 1.00 91.87 80 GLU A CA 1
ATOM 635 C C . GLU A 1 102 ? 42.734 -34.831 23.679 1.00 86.95 80 GLU A C 1
ATOM 636 O O . GLU A 1 102 ? 42.115 -35.282 24.632 1.00 97.70 80 GLU A O 1
ATOM 642 N N . ASP A 1 103 ? 42.921 -33.535 23.529 1.00 87.15 81 ASP A N 1
ATOM 643 C CA . ASP A 1 103 ? 42.331 -32.564 24.428 1.00 86.89 81 ASP A CA 1
ATOM 644 C C . ASP A 1 103 ? 40.889 -32.192 24.048 1.00 82.34 81 ASP A C 1
ATOM 645 O O . ASP A 1 103 ? 40.272 -31.364 24.680 1.00 73.42 81 ASP A O 1
ATOM 650 N N . GLY A 1 104 ? 40.338 -32.850 23.048 1.00 86.73 82 GLY A N 1
ATOM 651 C CA . GLY A 1 104 ? 38.907 -32.761 22.707 1.00 96.57 82 GLY A CA 1
ATOM 652 C C . GLY A 1 104 ? 38.495 -31.469 22.009 1.00 101.65 82 GLY A C 1
ATOM 653 O O . GLY A 1 104 ? 37.270 -31.254 21.787 1.00 96.48 82 GLY A O 1
ATOM 654 N N . ILE A 1 105 ? 39.464 -30.609 21.634 1.00 98.83 83 ILE A N 1
ATOM 655 C CA . ILE A 1 105 ? 39.105 -29.324 21.068 1.00 96.97 83 ILE A CA 1
ATOM 656 C C . ILE A 1 105 ? 39.210 -29.376 19.542 1.00 84.99 83 ILE A C 1
ATOM 657 O O . ILE A 1 105 ? 40.264 -29.755 19.055 1.00 73.42 83 ILE A O 1
ATOM 662 N N . ILE A 1 106 ? 38.139 -29.025 18.854 1.00 84.12 84 ILE A N 1
ATOM 663 C CA . ILE A 1 106 ? 38.101 -28.978 17.429 1.00 87.18 84 ILE A CA 1
ATOM 664 C C . ILE A 1 106 ? 37.727 -27.560 17.035 1.00 90.89 84 ILE A C 1
ATOM 665 O O . ILE A 1 106 ? 36.721 -27.089 17.452 1.00 95.76 84 ILE A O 1
ATOM 670 N N . ASN A 1 107 ? 38.606 -26.918 16.282 1.00 96.00 85 ASN A N 1
ATOM 671 C CA . ASN A 1 107 ? 38.289 -25.664 15.597 1.00 91.12 85 ASN A CA 1
ATOM 672 C C . ASN A 1 107 ? 38.890 -25.697 14.187 1.00 86.39 85 ASN A C 1
ATOM 673 O O . ASN A 1 107 ? 39.758 -26.525 13.896 1.00 78.40 85 ASN A O 1
ATOM 678 N N . TRP A 1 108 ? 38.397 -24.833 13.304 1.00 87.17 86 TRP A N 1
ATOM 679 C CA . TRP A 1 108 ? 38.770 -24.811 11.915 1.00 78.54 86 TRP A CA 1
ATOM 680 C C . TRP A 1 108 ? 40.277 -24.751 11.708 1.00 72.09 86 TRP A C 1
ATOM 681 O O . TRP A 1 108 ? 40.785 -25.324 10.727 1.00 81.73 86 TRP A O 1
ATOM 692 N N . GLY A 1 109 ? 40.991 -24.012 12.527 1.00 69.01 87 GLY A N 1
ATOM 693 C CA . GLY A 1 109 ? 42.434 -23.909 12.391 1.00 69.43 87 GLY A CA 1
ATOM 694 C C . GLY A 1 109 ? 43.042 -25.277 12.555 1.00 70.65 87 GLY A C 1
ATOM 695 O O . GLY A 1 109 ? 43.963 -25.599 11.899 1.00 66.77 87 GLY A O 1
ATOM 696 N N . ARG A 1 110 ? 42.520 -26.075 13.476 1.00 76.76 88 ARG A N 1
ATOM 697 C CA . ARG A 1 110 ? 43.111 -27.405 13.754 1.00 76.09 88 ARG A CA 1
ATOM 698 C C . ARG A 1 110 ? 42.755 -28.330 12.571 1.00 67.01 88 ARG A C 1
ATOM 699 O O . ARG A 1 110 ? 43.524 -29.182 12.184 1.00 61.24 88 ARG A O 1
ATOM 707 N N . ILE A 1 111 ? 41.605 -28.119 11.979 1.00 62.36 89 ILE A N 1
ATOM 708 C CA . ILE A 1 111 ? 41.208 -28.864 10.821 1.00 64.75 89 ILE A CA 1
ATOM 709 C C . ILE A 1 111 ? 42.179 -28.579 9.680 1.00 65.06 89 ILE A C 1
ATOM 710 O O . ILE A 1 111 ? 42.608 -29.525 8.969 1.00 63.90 89 ILE A O 1
ATOM 715 N N . VAL A 1 112 ? 42.575 -27.327 9.516 1.00 62.90 90 VAL A N 1
ATOM 716 C CA . VAL A 1 112 ? 43.552 -26.937 8.475 1.00 57.29 90 VAL A CA 1
ATOM 717 C C . VAL A 1 112 ? 44.858 -27.681 8.708 1.00 54.49 90 VAL A C 1
ATOM 718 O O . VAL A 1 112 ? 45.438 -28.109 7.744 1.00 54.63 90 VAL A O 1
ATOM 722 N N . THR A 1 113 ? 45.238 -27.935 9.951 1.00 51.41 91 THR A N 1
ATOM 723 C CA . THR A 1 113 ? 46.544 -28.498 10.332 1.00 52.21 91 THR A CA 1
ATOM 724 C C . THR A 1 113 ? 46.624 -29.951 9.896 1.00 52.71 91 THR A C 1
ATOM 725 O O . THR A 1 113 ? 47.723 -30.455 9.650 1.00 50.44 91 THR A O 1
ATOM 729 N N . ILE A 1 114 ? 45.495 -30.631 9.820 1.00 53.53 92 ILE A N 1
ATOM 730 C CA . ILE A 1 114 ? 45.441 -31.994 9.317 1.00 52.95 92 ILE A CA 1
ATOM 731 C C . ILE A 1 114 ? 45.906 -32.009 7.857 1.00 52.26 92 ILE A C 1
ATOM 732 O O . ILE A 1 114 ? 46.741 -32.742 7.413 1.00 52.68 92 ILE A O 1
ATOM 737 N N . PHE A 1 115 ? 45.455 -31.056 7.087 1.00 50.37 93 PHE A N 1
ATOM 738 C CA . PHE A 1 115 ? 45.882 -30.954 5.669 1.00 46.40 93 PHE A CA 1
ATOM 739 C C . PHE A 1 115 ? 47.361 -30.568 5.590 1.00 44.46 93 PHE A C 1
ATOM 740 O O . PHE A 1 115 ? 48.135 -31.058 4.818 1.00 51.79 93 PHE A O 1
ATOM 748 N N . ALA A 1 116 ? 47.700 -29.564 6.347 1.00 43.32 94 ALA A N 1
ATOM 749 C CA . ALA A 1 116 ? 49.056 -29.041 6.442 1.00 48.07 94 ALA A CA 1
ATOM 750 C C . ALA A 1 116 ? 49.989 -30.173 6.779 1.00 53.06 94 ALA A C 1
ATOM 751 O O . ALA A 1 116 ? 51.045 -30.269 6.213 1.00 63.36 94 ALA A O 1
ATOM 753 N N . PHE A 1 117 ? 49.576 -31.069 7.640 1.00 51.12 95 PHE A N 1
ATOM 754 C CA . PHE A 1 117 ? 50.470 -32.187 8.023 1.00 53.24 95 PHE A CA 1
ATOM 755 C C . PHE A 1 117 ? 50.513 -33.254 6.927 1.00 53.70 95 PHE A C 1
ATOM 756 O O . PHE A 1 117 ? 51.561 -33.770 6.643 1.00 57.32 95 PHE A O 1
ATOM 764 N N . GLU A 1 118 ? 49.403 -33.482 6.249 1.00 47.98 96 GLU A N 1
ATOM 765 C CA . GLU A 1 118 ? 49.381 -34.343 5.035 1.00 47.94 96 GLU A CA 1
ATOM 766 C C . GLU A 1 118 ? 50.511 -33.909 4.074 1.00 49.11 96 GLU A C 1
ATOM 767 O O . GLU A 1 118 ? 51.167 -34.731 3.413 1.00 49.90 96 GLU A O 1
ATOM 773 N N . GLY A 1 119 ? 50.566 -32.563 3.866 1.00 46.08 97 GLY A N 1
ATOM 774 C CA . GLY A 1 119 ? 51.471 -31.983 2.932 1.00 44.48 97 GLY A CA 1
ATOM 775 C C . GLY A 1 119 ? 52.912 -32.328 3.317 1.00 44.28 97 GLY A C 1
ATOM 776 O O . GLY A 1 119 ? 53.833 -32.653 2.494 1.00 40.53 97 GLY A O 1
ATOM 777 N N . ILE A 1 120 ? 53.151 -32.309 4.613 1.00 46.39 98 ILE A N 1
ATOM 778 C CA . ILE A 1 120 ? 54.505 -32.558 5.153 1.00 53.42 98 ILE A CA 1
ATOM 779 C C . ILE A 1 120 ? 54.853 -34.015 4.948 1.00 54.69 98 ILE A C 1
ATOM 780 O O . ILE A 1 120 ? 56.045 -34.321 4.579 1.00 48.70 98 ILE A O 1
ATOM 785 N N . LEU A 1 121 ? 53.866 -34.893 5.183 1.00 58.99 99 LEU A N 1
ATOM 786 C CA . LEU A 1 121 ? 54.082 -36.332 4.992 1.00 62.33 99 LEU A CA 1
ATOM 787 C C . LEU A 1 121 ? 54.372 -36.657 3.540 1.00 60.97 99 LEU A C 1
ATOM 788 O O . LEU A 1 121 ? 55.213 -37.536 3.257 1.00 62.74 99 LEU A O 1
ATOM 793 N N . ILE A 1 122 ? 53.729 -35.932 2.601 1.00 56.35 100 ILE A N 1
ATOM 794 C CA . ILE A 1 122 ? 54.027 -36.167 1.213 1.00 57.24 100 ILE A CA 1
ATOM 795 C C . ILE A 1 122 ? 55.466 -35.679 0.860 1.00 55.64 100 ILE A C 1
ATOM 796 O O . ILE A 1 122 ? 56.200 -36.344 0.164 1.00 53.40 100 ILE A O 1
ATOM 801 N N . LYS A 1 123 ? 55.881 -34.539 1.367 1.00 57.91 101 LYS A N 1
ATOM 802 C CA . LYS A 1 123 ? 57.175 -34.000 1.090 1.00 59.33 101 LYS A CA 1
ATOM 803 C C . LYS A 1 123 ? 58.268 -34.923 1.608 1.00 59.62 101 LYS A C 1
ATOM 804 O O . LYS A 1 123 ? 59.376 -35.053 1.058 1.00 59.52 101 LYS A O 1
ATOM 810 N N . LYS A 1 124 ? 58.006 -35.518 2.742 1.00 63.08 102 LYS A N 1
ATOM 811 C CA . LYS A 1 124 ? 59.044 -36.399 3.356 1.00 73.12 102 LYS A CA 1
ATOM 812 C C . LYS A 1 124 ? 59.066 -37.702 2.579 1.00 74.41 102 LYS A C 1
ATOM 813 O O . LYS A 1 124 ? 60.075 -38.347 2.451 1.00 78.53 102 LYS A O 1
ATOM 819 N N . LEU A 1 125 ? 57.907 -38.055 2.019 1.00 70.02 103 LEU A N 1
ATOM 820 C CA . LEU A 1 125 ? 57.787 -39.350 1.355 1.00 73.12 103 LEU A CA 1
ATOM 821 C C . LEU A 1 125 ? 58.373 -39.312 -0.061 1.00 81.76 103 LEU A C 1
ATOM 822 O O . LEU A 1 125 ? 59.023 -40.256 -0.485 1.00 90.43 103 LEU A O 1
ATOM 827 N N . LEU A 1 126 ? 58.205 -38.203 -0.760 1.00 84.94 104 LEU A N 1
ATOM 828 C CA . LEU A 1 126 ? 58.824 -38.069 -2.080 1.00 89.15 104 LEU A CA 1
ATOM 829 C C . LEU A 1 126 ? 60.298 -37.710 -1.954 1.00 87.36 104 LEU A C 1
ATOM 830 O O . LEU A 1 126 ? 61.095 -37.876 -2.881 1.00 92.05 104 LEU A O 1
ATOM 835 N N . ARG A 1 127 ? 60.702 -37.280 -0.795 1.00 91.44 105 ARG A N 1
ATOM 836 C CA . ARG A 1 127 ? 62.097 -36.938 -0.548 1.00 102.79 105 ARG A CA 1
ATOM 837 C C . ARG A 1 127 ? 62.927 -38.231 -0.590 1.00 104.34 105 ARG A C 1
ATOM 838 O O . ARG A 1 127 ? 64.013 -38.324 -1.177 1.00 118.48 105 ARG A O 1
ATOM 846 N N . GLN A 1 128 ? 62.433 -39.209 0.159 1.00 110.56 106 GLN A N 1
ATOM 847 C CA . GLN A 1 128 ? 63.327 -40.352 0.452 1.00 126.55 106 GLN A CA 1
ATOM 848 C C . GLN A 1 128 ? 63.157 -41.384 -0.657 1.00 130.27 106 GLN A C 1
ATOM 849 O O . GLN A 1 128 ? 64.153 -42.031 -1.059 1.00 141.50 106 GLN A O 1
ATOM 855 N N . GLN A 1 129 ? 61.928 -41.515 -1.144 1.00 136.00 107 GLN A N 1
ATOM 856 C CA . GLN A 1 129 ? 61.661 -42.562 -2.163 1.00 157.41 107 GLN A CA 1
ATOM 857 C C . GLN A 1 129 ? 62.629 -42.256 -3.308 1.00 155.44 107 GLN A C 1
ATOM 858 O O . GLN A 1 129 ? 62.616 -41.169 -3.945 1.00 154.85 107 GLN A O 1
ATOM 864 N N . ILE A 1 130 ? 63.503 -43.222 -3.566 1.00 153.86 108 ILE A N 1
ATOM 865 C CA . ILE A 1 130 ? 64.337 -43.199 -4.757 1.00 172.61 108 ILE A CA 1
ATOM 866 C C . ILE A 1 130 ? 63.532 -43.481 -6.038 1.00 189.86 108 ILE A C 1
ATOM 867 O O . ILE A 1 130 ? 63.921 -43.012 -7.142 1.00 210.92 108 ILE A O 1
ATOM 872 N N . ALA A 1 131 ? 62.428 -44.218 -5.899 1.00 187.70 109 ALA A N 1
ATOM 873 C CA . ALA A 1 131 ? 61.418 -44.326 -6.983 1.00 179.88 109 ALA A CA 1
ATOM 874 C C . ALA A 1 131 ? 60.028 -43.940 -6.463 1.00 168.92 109 ALA A C 1
ATOM 875 O O . ALA A 1 131 ? 59.360 -44.774 -5.836 1.00 150.00 109 ALA A O 1
ATOM 877 N N . PRO A 1 132 ? 59.632 -42.665 -6.702 1.00 170.16 110 PRO A N 1
ATOM 878 C CA . PRO A 1 132 ? 58.413 -42.220 -6.001 1.00 159.83 110 PRO A CA 1
ATOM 879 C C . PRO A 1 132 ? 57.078 -42.555 -6.675 1.00 140.33 110 PRO A C 1
ATOM 880 O O . PRO A 1 132 ? 56.745 -41.868 -7.634 1.00 152.11 110 PRO A O 1
ATOM 884 N N . ASP A 1 133 ? 56.284 -43.502 -6.151 1.00 117.25 111 ASP A N 1
ATOM 885 C CA . ASP A 1 133 ? 55.200 -44.001 -6.957 1.00 114.49 111 ASP A CA 1
ATOM 886 C C . ASP A 1 133 ? 53.932 -43.329 -6.545 1.00 103.19 111 ASP A C 1
ATOM 887 O O . ASP A 1 133 ? 53.429 -43.627 -5.495 1.00 96.96 111 ASP A O 1
ATOM 892 N N . VAL A 1 134 ? 53.408 -42.461 -7.402 1.00 102.92 112 VAL A N 1
ATOM 893 C CA . VAL A 1 134 ? 52.377 -41.463 -7.047 1.00 106.38 112 VAL A CA 1
ATOM 894 C C . VAL A 1 134 ? 50.958 -42.083 -7.219 1.00 99.09 112 VAL A C 1
ATOM 895 O O . VAL A 1 134 ? 49.888 -41.534 -6.812 1.00 82.59 112 VAL A O 1
ATOM 899 N N . ASP A 1 135 ? 50.897 -43.250 -7.822 1.00 99.39 113 ASP A N 1
ATOM 900 C CA . ASP A 1 135 ? 49.643 -43.989 -7.769 1.00 115.24 113 ASP A CA 1
ATOM 901 C C . ASP A 1 135 ? 49.246 -44.261 -6.310 1.00 107.13 113 ASP A C 1
ATOM 902 O O . ASP A 1 135 ? 48.090 -44.074 -5.955 1.00 98.40 113 ASP A O 1
ATOM 907 N N . THR A 1 136 ? 50.220 -44.701 -5.491 1.00 102.30 114 THR A N 1
ATOM 908 C CA . THR A 1 136 ? 49.983 -45.182 -4.131 1.00 94.88 114 THR A CA 1
ATOM 909 C C . THR A 1 136 ? 49.842 -43.979 -3.188 1.00 85.53 114 THR A C 1
ATOM 910 O O . THR A 1 136 ? 49.437 -44.142 -2.071 1.00 103.51 114 THR A O 1
ATOM 914 N N . TYR A 1 137 ? 50.251 -42.783 -3.592 1.00 83.24 115 TYR A N 1
ATOM 915 C CA . TYR A 1 137 ? 50.143 -41.570 -2.725 1.00 78.89 115 TYR A CA 1
ATOM 916 C C . TYR A 1 137 ? 48.680 -41.126 -2.614 1.00 80.22 115 TYR A C 1
ATOM 917 O O . TYR A 1 137 ? 48.299 -40.259 -1.851 1.00 84.83 115 TYR A O 1
ATOM 926 N N . LYS A 1 138 ? 47.859 -41.718 -3.437 1.00 90.93 116 LYS A N 1
ATOM 927 C CA . LYS A 1 138 ? 46.433 -41.574 -3.479 1.00 92.49 116 LYS A CA 1
ATOM 928 C C . LYS A 1 138 ? 45.843 -42.057 -2.144 1.00 81.85 116 LYS A C 1
ATOM 929 O O . LYS A 1 138 ? 44.813 -41.568 -1.755 1.00 80.76 116 LYS A O 1
ATOM 935 N N . GLU A 1 139 ? 46.493 -43.061 -1.534 1.00 71.99 117 GLU A N 1
ATOM 936 C CA . GLU A 1 139 ? 46.027 -43.685 -0.344 1.00 68.57 117 GLU A CA 1
ATOM 937 C C . GLU A 1 139 ? 46.145 -42.716 0.836 1.00 66.82 117 GLU A C 1
ATOM 938 O O . GLU A 1 139 ? 45.550 -42.950 1.849 1.00 65.33 117 GLU A O 1
ATOM 944 N N . ILE A 1 140 ? 46.968 -41.679 0.718 1.00 67.04 118 ILE A N 1
ATOM 945 C CA . ILE A 1 140 ? 47.157 -40.737 1.774 1.00 59.50 118 ILE A CA 1
ATOM 946 C C . ILE A 1 140 ? 45.884 -39.936 1.948 1.00 56.27 118 ILE A C 1
ATOM 947 O O . ILE A 1 140 ? 45.438 -39.750 3.035 1.00 51.97 118 ILE A O 1
ATOM 952 N N . SER A 1 141 ? 45.352 -39.478 0.840 1.00 60.95 119 SER A N 1
ATOM 953 C CA . SER A 1 141 ? 44.125 -38.686 0.857 1.00 68.86 119 SER A CA 1
ATOM 954 C C . SER A 1 141 ? 42.953 -39.498 1.418 1.00 69.64 119 SER A C 1
ATOM 955 O O . SER A 1 141 ? 42.022 -38.979 1.946 1.00 66.65 119 SER A O 1
ATOM 958 N N . TYR A 1 142 ? 42.994 -40.824 1.309 1.00 72.89 120 TYR A N 1
ATOM 959 C CA . TYR A 1 142 ? 41.965 -41.693 1.905 1.00 77.84 120 TYR A CA 1
ATOM 960 C C . TYR A 1 142 ? 41.990 -41.633 3.436 1.00 70.42 120 TYR A C 1
ATOM 961 O O . TYR A 1 142 ? 40.970 -41.482 4.079 1.00 75.03 120 TYR A O 1
ATOM 970 N N . PHE A 1 143 ? 43.148 -41.853 4.024 1.00 62.00 121 PHE A N 1
ATOM 971 C CA . PHE A 1 143 ? 43.262 -41.903 5.470 1.00 61.13 121 PHE A CA 1
ATOM 972 C C . PHE A 1 143 ? 43.129 -40.510 6.077 1.00 56.61 121 PHE A C 1
ATOM 973 O O . PHE A 1 143 ? 42.703 -40.398 7.209 1.00 69.65 121 PHE A O 1
ATOM 981 N N . VAL A 1 144 ? 43.476 -39.492 5.335 1.00 57.27 122 VAL A N 1
ATOM 982 C CA . VAL A 1 144 ? 43.257 -38.121 5.798 1.00 55.52 122 VAL A CA 1
ATOM 983 C C . VAL A 1 144 ? 41.749 -37.836 5.848 1.00 57.33 122 VAL A C 1
ATOM 984 O O . VAL A 1 144 ? 41.222 -37.260 6.878 1.00 54.41 122 VAL A O 1
ATOM 988 N N . ALA A 1 145 ? 41.066 -38.209 4.736 1.00 65.19 123 ALA A N 1
ATOM 989 C CA . ALA A 1 145 ? 39.640 -37.962 4.653 1.00 68.72 123 ALA A CA 1
ATOM 990 C C . ALA A 1 145 ? 38.901 -38.763 5.708 1.00 73.43 123 ALA A C 1
ATOM 991 O O . ALA A 1 145 ? 37.945 -38.278 6.262 1.00 77.25 123 ALA A O 1
ATOM 993 N N . GLU A 1 146 ? 39.308 -39.973 5.968 1.00 78.07 124 GLU A N 1
ATOM 994 C CA . GLU A 1 146 ? 38.751 -40.813 7.051 1.00 83.92 124 GLU A CA 1
ATOM 995 C C . GLU A 1 146 ? 38.872 -40.144 8.419 1.00 74.25 124 GLU A C 1
ATOM 996 O O . GLU A 1 146 ? 37.877 -39.976 9.117 1.00 74.91 124 GLU A O 1
ATOM 1002 N N . PHE A 1 147 ? 40.041 -39.650 8.705 1.00 67.20 125 PHE A N 1
ATOM 1003 C CA . PHE A 1 147 ? 40.258 -39.044 10.044 1.00 61.78 125 PHE A CA 1
ATOM 1004 C C . PHE A 1 147 ? 39.340 -37.826 10.204 1.00 59.88 125 PHE A C 1
ATOM 1005 O O . PHE A 1 147 ? 38.696 -37.607 11.271 1.00 55.93 125 PHE A O 1
ATOM 1013 N N . ILE A 1 148 ? 39.212 -37.046 9.126 1.00 64.16 126 ILE A N 1
ATOM 1014 C CA . ILE A 1 148 ? 38.462 -35.781 9.216 1.00 65.82 126 ILE A CA 1
ATOM 1015 C C . ILE A 1 148 ? 36.996 -36.170 9.350 1.00 65.65 126 ILE A C 1
ATOM 1016 O O . ILE A 1 148 ? 36.331 -35.625 10.188 1.00 69.07 126 ILE A O 1
ATOM 1021 N N . MET A 1 149 ? 36.532 -37.124 8.520 1.00 67.94 127 MET A N 1
ATOM 1022 C CA . MET A 1 149 ? 35.126 -37.406 8.395 1.00 75.15 127 MET A CA 1
ATOM 1023 C C . MET A 1 149 ? 34.635 -37.999 9.723 1.00 79.10 127 MET A C 1
ATOM 1024 O O . MET A 1 149 ? 33.496 -37.713 10.215 1.00 80.93 127 MET A O 1
ATOM 1029 N N . ASN A 1 150 ? 35.523 -38.768 10.352 1.00 79.49 128 ASN A N 1
ATOM 1030 C CA . ASN A 1 150 ? 35.190 -39.592 11.542 1.00 79.58 128 ASN A CA 1
ATOM 1031 C C . ASN A 1 150 ? 35.285 -38.728 12.800 1.00 79.68 128 ASN A C 1
ATOM 1032 O O . ASN A 1 150 ? 34.351 -38.670 13.601 1.00 93.23 128 ASN A O 1
ATOM 1037 N N . ASN A 1 151 ? 36.413 -38.057 12.988 1.00 76.17 129 ASN A N 1
ATOM 1038 C CA . ASN A 1 151 ? 36.654 -37.306 14.184 1.00 77.14 129 ASN A CA 1
ATOM 1039 C C . ASN A 1 151 ? 36.040 -35.894 14.136 1.00 75.81 129 ASN A C 1
ATOM 1040 O O . ASN A 1 151 ? 35.435 -35.443 15.148 1.00 78.70 129 ASN A O 1
ATOM 1045 N N . THR A 1 152 ? 36.154 -35.214 13.024 1.00 75.18 130 THR A N 1
ATOM 1046 C CA . THR A 1 152 ? 35.732 -33.824 12.951 1.00 81.85 130 THR A CA 1
ATOM 1047 C C . THR A 1 152 ? 34.467 -33.626 12.074 1.00 81.02 130 THR A C 1
ATOM 1048 O O . THR A 1 152 ? 33.937 -32.487 12.015 1.00 75.18 130 THR A O 1
ATOM 1052 N N . GLY A 1 153 ? 33.892 -34.660 11.492 1.00 88.44 131 GLY A N 1
ATOM 1053 C CA . GLY A 1 153 ? 32.824 -34.450 10.531 1.00 93.27 131 GLY A CA 1
ATOM 1054 C C . GLY A 1 153 ? 31.561 -34.017 11.219 1.00 107.43 131 GLY A C 1
ATOM 1055 O O . GLY A 1 153 ? 30.769 -33.208 10.684 1.00 113.55 131 GLY A O 1
ATOM 1056 N N . GLU A 1 154 ? 31.403 -34.429 12.478 1.00 117.28 132 GLU A N 1
ATOM 1057 C CA . GLU A 1 154 ? 30.316 -34.108 13.342 1.00 119.74 132 GLU A CA 1
ATOM 1058 C C . GLU A 1 154 ? 30.305 -32.592 13.575 1.00 115.02 132 GLU A C 1
ATOM 1059 O O . GLU A 1 154 ? 29.266 -31.910 13.451 1.00 120.32 132 GLU A O 1
ATOM 1065 N N . TRP A 1 155 ? 31.488 -32.099 13.966 1.00 105.29 133 TRP A N 1
ATOM 1066 C CA . TRP A 1 155 ? 31.787 -30.726 14.222 1.00 104.82 133 TRP A CA 1
ATOM 1067 C C . TRP A 1 155 ? 31.503 -29.879 12.978 1.00 102.57 133 TRP A C 1
ATOM 1068 O O . TRP A 1 155 ? 30.928 -28.769 13.166 1.00 97.06 133 TRP A O 1
ATOM 1079 N N . ILE A 1 156 ? 31.916 -30.312 11.794 1.00 107.93 134 ILE A N 1
ATOM 1080 C CA . ILE A 1 156 ? 31.786 -29.516 10.561 1.00 106.73 134 ILE A CA 1
ATOM 1081 C C . ILE A 1 156 ? 30.314 -29.239 10.240 1.00 111.57 134 ILE A C 1
ATOM 1082 O O . ILE A 1 156 ? 29.992 -28.103 9.924 1.00 107.93 134 ILE A O 1
ATOM 1087 N N . ARG A 1 157 ? 29.449 -30.268 10.293 1.00 122.51 135 ARG A N 1
ATOM 1088 C CA . ARG A 1 157 ? 28.033 -30.081 9.921 1.00 133.38 135 ARG A CA 1
ATOM 1089 C C . ARG A 1 157 ? 27.384 -29.075 10.883 1.00 131.80 135 ARG A C 1
ATOM 1090 O O . ARG A 1 157 ? 26.544 -28.254 10.481 1.00 131.64 135 ARG A O 1
ATOM 1098 N N . GLN A 1 158 ? 27.835 -29.110 12.137 1.00 129.16 136 GLN A N 1
ATOM 1099 C CA . GLN A 1 158 ? 27.284 -28.340 13.223 1.00 135.22 136 GLN A CA 1
ATOM 1100 C C . GLN A 1 158 ? 27.813 -26.919 13.242 1.00 127.67 136 GLN A C 1
ATOM 1101 O O . GLN A 1 158 ? 27.166 -26.043 13.825 1.00 125.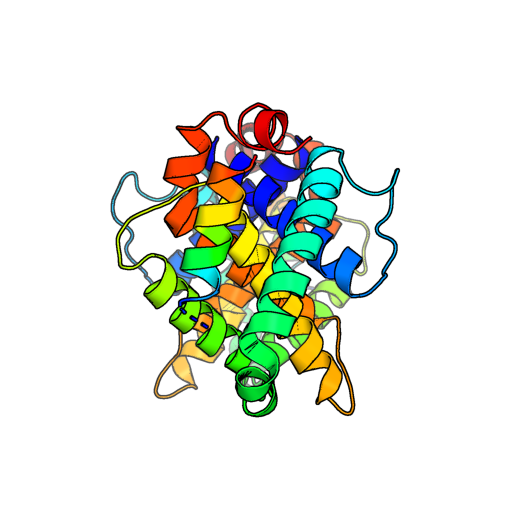61 136 GLN A O 1
ATOM 1107 N N . ASN A 1 159 ? 28.946 -26.671 12.572 1.00 124.94 137 ASN A N 1
ATOM 1108 C CA . ASN A 1 159 ? 29.614 -25.371 12.477 1.00 116.37 137 ASN A CA 1
ATOM 1109 C C . ASN A 1 159 ? 29.651 -24.794 11.035 1.00 118.79 137 ASN A C 1
ATOM 1110 O O . ASN A 1 159 ? 30.663 -24.262 10.547 1.00 119.78 137 ASN A O 1
ATOM 1115 N N . GLY A 1 160 ? 28.475 -24.761 10.419 1.00 124.18 138 GLY A N 1
ATOM 1116 C CA . GLY A 1 160 ? 28.296 -24.044 9.160 1.00 122.96 138 GLY A CA 1
ATOM 1117 C C . GLY A 1 160 ? 28.789 -24.770 7.925 1.00 120.00 138 GLY A C 1
ATOM 1118 O O . GLY A 1 160 ? 28.653 -24.167 6.819 1.00 115.27 138 GLY A O 1
ATOM 1119 N N . GLY A 1 161 ? 29.385 -25.974 8.058 1.00 118.33 139 GLY A N 1
ATOM 1120 C CA . GLY A 1 161 ? 29.797 -26.614 6.825 1.00 114.33 139 GLY A CA 1
ATOM 1121 C C . GLY A 1 161 ? 31.128 -26.063 6.337 1.00 111.74 139 GLY A C 1
ATOM 1122 O O . GLY A 1 161 ? 31.861 -25.447 7.097 1.00 107.59 139 GLY A O 1
ATOM 1123 N N . TRP A 1 162 ? 31.469 -26.382 5.097 1.00 109.28 140 TRP A N 1
ATOM 1124 C CA . TRP A 1 162 ? 32.646 -25.805 4.445 1.00 110.22 140 TRP A CA 1
ATOM 1125 C C . TRP A 1 162 ? 32.311 -24.510 3.730 1.00 118.15 140 TRP A C 1
ATOM 1126 O O . TRP A 1 162 ? 33.024 -23.525 3.806 1.00 131.52 140 TRP A O 1
ATOM 1137 N N . GLU A 1 163 ? 31.135 -24.501 3.115 1.00 129.25 141 GLU A N 1
ATOM 1138 C CA . GLU A 1 163 ? 30.710 -23.463 2.195 1.00 136.08 141 GLU A CA 1
ATOM 1139 C C . GLU A 1 163 ? 30.383 -22.160 2.940 1.00 135.91 141 GLU A C 1
ATOM 1140 O O . GLU A 1 163 ? 30.704 -21.051 2.461 1.00 136.71 141 GLU A O 1
ATOM 1146 N N . ASN A 1 164 ? 29.685 -22.252 4.105 1.00 131.30 142 ASN A N 1
ATOM 1147 C CA . ASN A 1 164 ? 29.382 -21.085 4.930 1.00 128.74 142 ASN A CA 1
ATOM 1148 C C . ASN A 1 164 ? 30.152 -21.099 6.264 1.00 128.51 142 ASN A C 1
ATOM 1149 O O . ASN A 1 164 ? 29.954 -20.201 7.072 1.00 141.41 142 ASN A O 1
ATOM 1154 N N . GLY A 1 165 ? 30.857 -22.190 6.534 1.00 122.41 143 GLY A N 1
ATOM 1155 C CA . GLY A 1 165 ? 31.577 -22.260 7.813 1.00 125.10 143 GLY A CA 1
ATOM 1156 C C . GLY A 1 165 ? 33.027 -21.865 7.621 1.00 123.91 143 GLY A C 1
AT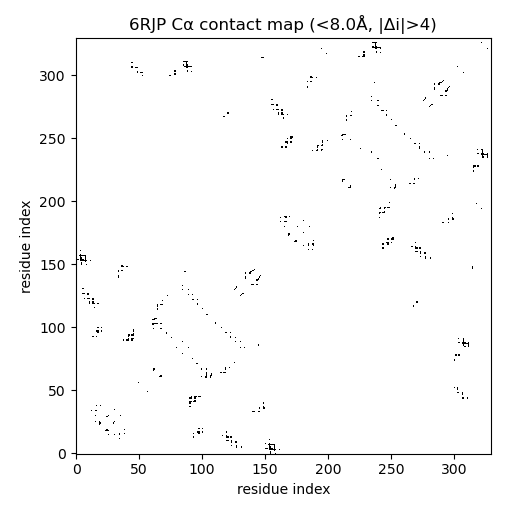OM 1157 O O . GLY A 1 165 ? 33.491 -20.866 8.130 1.00 131.96 143 GLY A O 1
ATOM 1158 N N . PHE A 1 166 ? 33.690 -22.630 6.787 1.00 113.91 144 PHE A N 1
ATOM 1159 C CA . PHE A 1 166 ? 35.132 -22.527 6.584 1.00 107.98 144 PHE A CA 1
ATOM 1160 C C . PHE A 1 166 ? 35.472 -21.402 5.600 1.00 112.20 144 PHE A C 1
ATOM 1161 O O . PHE A 1 166 ? 36.367 -20.584 5.866 1.00 103.89 144 PHE A O 1
ATOM 1169 N N . VAL A 1 167 ? 34.744 -21.308 4.495 1.00 120.87 145 VAL A N 1
ATOM 1170 C CA . VAL A 1 167 ? 34.952 -20.233 3.520 1.00 119.61 145 VAL A CA 1
ATOM 1171 C C . VAL A 1 167 ? 34.741 -18.857 4.189 1.00 120.03 145 VAL A C 1
ATOM 1172 O O . VAL A 1 167 ? 35.624 -17.999 4.132 1.00 118.68 145 VAL A O 1
ATOM 1176 N N . LYS A 1 168 ? 33.626 -18.665 4.838 1.00 120.85 146 LYS A N 1
ATOM 1177 C CA . LYS A 1 168 ? 33.314 -17.327 5.375 1.00 127.15 146 LYS A CA 1
ATOM 1178 C C . LYS A 1 168 ? 34.403 -16.915 6.379 1.00 122.96 146 LYS A C 1
ATOM 1179 O O . LYS A 1 168 ? 34.452 -15.748 6.759 1.00 135.67 146 LYS A O 1
ATOM 1185 N N . LYS A 1 169 ? 35.206 -17.834 6.862 1.00 107.63 147 LYS A N 1
ATOM 1186 C CA . LYS A 1 169 ? 36.168 -17.588 7.908 1.00 103.31 147 LYS A CA 1
ATOM 1187 C C . LYS A 1 169 ? 37.519 -17.273 7.282 1.00 96.58 147 LYS A C 1
ATOM 1188 O O . LYS A 1 169 ? 38.265 -16.466 7.847 1.00 97.30 147 LYS A O 1
ATOM 1194 N N . PHE A 1 170 ? 37.875 -17.991 6.211 1.00 90.52 148 PHE A N 1
ATOM 1195 C CA . PHE A 1 170 ? 39.292 -17.780 5.709 1.00 91.65 148 PHE A CA 1
ATOM 1196 C C . PHE A 1 170 ? 39.371 -17.159 4.309 1.00 90.27 148 PHE A C 1
ATOM 1197 O O . PHE A 1 170 ? 40.479 -16.854 3.863 1.00 91.50 148 PHE A O 1
ATOM 1205 N N . GLU A 1 171 ? 38.245 -16.956 3.630 1.00 94.71 149 GLU A N 1
ATOM 1206 C CA . GLU A 1 171 ? 38.244 -16.406 2.275 1.00 97.74 149 GLU A CA 1
ATOM 1207 C C . GLU A 1 171 ? 38.906 -15.018 2.284 1.00 102.26 149 GLU A C 1
ATOM 1208 O O . GLU A 1 171 ? 39.142 -14.343 3.309 1.00 94.12 149 GLU A O 1
ATOM 1215 N N . SER B 1 22 ? 28.904 -31.358 -4.549 1.00 133.92 0 SER B N 1
ATOM 1216 C CA . SER B 1 22 ? 28.215 -31.648 -5.890 1.00 132.47 0 SER B CA 1
ATOM 1217 C C . SER B 1 22 ? 27.503 -33.003 -5.855 1.00 127.78 0 SER B C 1
ATOM 1218 O O . SER B 1 22 ? 27.654 -33.723 -4.887 1.00 121.54 0 SER B O 1
ATOM 1221 N N . MET B 1 23 ? 26.681 -33.283 -6.885 1.00 136.84 1 MET B N 1
ATOM 1222 C CA . MET B 1 23 ? 26.092 -34.603 -7.058 1.00 139.23 1 MET B CA 1
ATOM 1223 C C . MET B 1 23 ? 27.137 -35.653 -7.399 1.00 136.75 1 MET B C 1
ATOM 1224 O O . MET B 1 23 ? 26.853 -36.804 -7.220 1.00 142.90 1 MET B O 1
ATOM 1229 N N . THR B 1 24 ? 28.320 -35.298 -7.885 1.00 131.87 2 THR B N 1
ATOM 1230 C CA . THR B 1 24 ? 29.417 -36.251 -7.979 1.00 131.51 2 THR B CA 1
ATOM 1231 C C . THR B 1 24 ? 29.783 -36.795 -6.581 1.00 127.34 2 THR B C 1
ATOM 1232 O O . THR B 1 24 ? 30.153 -37.973 -6.391 1.00 129.01 2 THR B O 1
ATOM 1236 N N . ASP B 1 25 ? 29.755 -35.936 -5.572 1.00 124.84 3 ASP B N 1
ATOM 1237 C CA . ASP B 1 25 ? 30.244 -36.246 -4.203 1.00 125.34 3 ASP B CA 1
ATOM 1238 C C . ASP B 1 25 ? 29.277 -37.198 -3.547 1.00 127.13 3 ASP B C 1
ATOM 1239 O O . ASP B 1 25 ? 29.650 -38.097 -2.825 1.00 127.67 3 ASP B O 1
ATOM 1244 N N . CYS B 1 26 ? 27.988 -36.982 -3.786 1.00 131.51 4 CYS B N 1
ATOM 1245 C CA . CYS B 1 26 ? 26.941 -37.823 -3.174 1.00 128.68 4 CYS B CA 1
ATOM 1246 C C . CYS B 1 26 ? 26.960 -39.170 -3.859 1.00 124.33 4 CYS B C 1
ATOM 1247 O O . CYS B 1 26 ? 26.718 -40.140 -3.215 1.00 124.33 4 CYS B O 1
ATOM 1250 N N . GLU B 1 27 ? 27.238 -39.240 -5.146 1.00 128.40 5 GLU B N 1
ATOM 1251 C CA . GLU B 1 27 ? 27.424 -40.532 -5.809 1.00 129.46 5 GLU B CA 1
ATOM 1252 C C . GLU B 1 27 ? 28.640 -41.300 -5.277 1.00 117.87 5 GLU B C 1
ATOM 1253 O O . GLU B 1 27 ? 28.532 -42.471 -5.042 1.00 115.22 5 GLU B O 1
ATOM 1259 N N . PHE B 1 28 ? 29.742 -40.618 -4.999 1.00 111.92 6 PHE B N 1
ATOM 1260 C CA . PHE B 1 28 ? 30.965 -41.385 -4.647 1.00 109.60 6 PHE B CA 1
ATOM 1261 C C . PHE B 1 28 ? 30.871 -41.858 -3.192 1.00 102.08 6 PHE B C 1
ATOM 1262 O O . PHE B 1 28 ? 31.231 -43.004 -2.954 1.00 97.56 6 PHE B O 1
ATOM 1270 N N . GLY B 1 29 ? 30.262 -41.090 -2.299 1.00 99.56 7 GLY B N 1
ATOM 1271 C CA . GLY B 1 29 ? 30.077 -41.575 -0.892 1.00 103.34 7 GLY B CA 1
ATOM 1272 C C . GLY B 1 29 ? 29.078 -42.708 -0.775 1.00 101.91 7 GLY B C 1
ATOM 1273 O O . GLY B 1 29 ? 29.315 -43.609 0.036 1.00 95.16 7 GLY B O 1
ATOM 1274 N N . TYR B 1 30 ? 28.054 -42.695 -1.638 1.00 104.06 8 TYR B N 1
ATOM 1275 C CA . TYR B 1 30 ? 27.060 -43.767 -1.735 1.00 110.95 8 TYR B CA 1
ATOM 1276 C C . TYR B 1 30 ? 27.769 -45.065 -2.157 1.00 109.75 8 TYR B C 1
ATOM 1277 O O . TYR B 1 30 ? 27.567 -46.111 -1.584 1.00 114.08 8 TYR B O 1
ATOM 1286 N N . ILE B 1 31 ? 28.629 -44.979 -3.148 1.00 10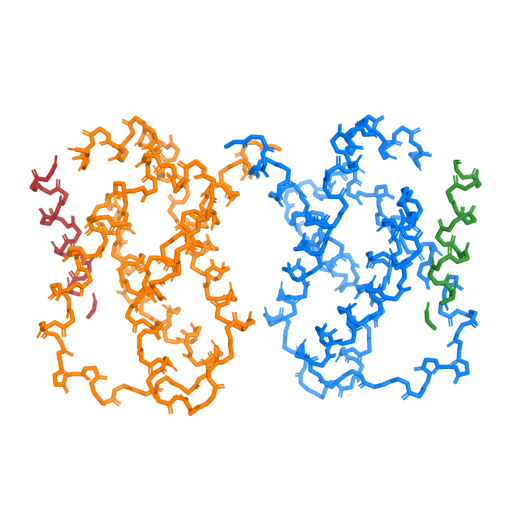5.02 9 ILE B N 1
ATOM 1287 C CA . ILE B 1 31 ? 29.329 -46.134 -3.693 1.00 99.06 9 ILE B CA 1
ATOM 1288 C C . ILE B 1 31 ? 30.365 -46.638 -2.680 1.00 88.91 9 ILE B C 1
ATOM 1289 O O . ILE B 1 31 ? 30.529 -47.849 -2.529 1.00 83.78 9 ILE B O 1
ATOM 1294 N N . TYR B 1 32 ? 31.038 -45.728 -1.997 1.00 90.80 10 TYR B N 1
ATOM 1295 C CA . TYR B 1 32 ? 31.991 -46.085 -0.970 1.00 92.36 10 TYR B CA 1
ATOM 1296 C C . TYR B 1 32 ? 31.251 -46.889 0.128 1.00 88.63 10 TYR B C 1
ATOM 1297 O O . TYR B 1 32 ? 31.699 -47.884 0.683 1.00 90.33 10 TYR B O 1
ATOM 1306 N N . ARG B 1 33 ? 30.110 -46.375 0.523 1.00 86.73 11 ARG B N 1
ATOM 1307 C CA . ARG B 1 33 ? 29.287 -46.987 1.582 1.00 92.62 11 ARG B CA 1
ATOM 1308 C C . ARG B 1 33 ? 28.968 -48.401 1.159 1.00 91.46 11 ARG B C 1
ATOM 1309 O O . ARG B 1 33 ? 29.125 -49.299 1.974 1.00 95.54 11 ARG B O 1
ATOM 1317 N N . LEU B 1 34 ? 28.529 -48.594 -0.078 1.00 92.43 12 LEU B N 1
ATOM 1318 C CA . LEU B 1 34 ? 28.131 -49.937 -0.582 1.00 90.46 12 LEU B CA 1
ATOM 1319 C C . LEU B 1 34 ? 29.347 -50.859 -0.664 1.00 90.00 12 LEU B C 1
ATOM 1320 O O . LEU B 1 34 ? 29.193 -52.025 -0.321 1.00 99.11 12 LEU B O 1
ATOM 1325 N N . ALA B 1 35 ? 30.516 -50.379 -1.033 1.00 86.14 13 ALA B N 1
ATOM 1326 C CA . ALA B 1 35 ? 31.709 -51.239 -1.076 1.00 86.03 13 ALA B CA 1
ATOM 1327 C C . ALA B 1 35 ? 32.167 -51.607 0.336 1.00 86.81 13 ALA B C 1
ATOM 1328 O O . ALA B 1 35 ? 32.753 -52.682 0.561 1.00 84.96 13 ALA B O 1
ATOM 1330 N N . GLN B 1 36 ? 32.069 -50.668 1.259 1.00 88.06 14 GLN B N 1
ATOM 1331 C CA . GLN B 1 36 ? 32.414 -50.912 2.658 1.00 95.10 14 GLN B CA 1
ATOM 1332 C C . GLN B 1 36 ? 31.408 -51.887 3.271 1.00 92.79 14 GLN B C 1
ATOM 1333 O O . GLN B 1 36 ? 31.794 -52.811 3.943 1.00 97.61 14 GLN B O 1
ATOM 1339 N N . ASP B 1 37 ? 30.117 -51.628 3.075 1.00 92.89 15 ASP B N 1
ATOM 1340 C CA . ASP B 1 37 ? 29.084 -52.538 3.500 1.00 94.02 15 ASP B CA 1
ATOM 1341 C C . ASP B 1 37 ? 29.322 -53.974 2.997 1.00 98.89 15 ASP B C 1
ATOM 1342 O O . ASP B 1 37 ? 29.116 -54.923 3.767 1.00 106.39 15 ASP B O 1
ATOM 1347 N N . TYR B 1 38 ? 29.732 -54.115 1.739 1.00 100.61 16 TYR B N 1
ATOM 1348 C CA . TYR B 1 38 ? 29.861 -55.466 1.231 1.00 104.17 16 TYR B CA 1
ATOM 1349 C C . TYR B 1 38 ? 31.089 -56.151 1.823 1.00 107.49 16 TYR B C 1
ATOM 1350 O O . TYR B 1 38 ? 31.061 -57.308 2.119 1.00 113.52 16 TYR B O 1
ATOM 1359 N N . LEU B 1 39 ? 32.119 -55.421 2.105 1.00 113.04 17 LEU B N 1
ATOM 1360 C CA . LEU B 1 39 ? 33.336 -55.946 2.702 1.00 121.77 17 LEU B CA 1
ATOM 1361 C C . LEU B 1 39 ? 32.988 -56.442 4.102 1.00 118.30 17 LEU B C 1
ATOM 1362 O O . LEU B 1 39 ? 33.559 -57.494 4.537 1.00 122.04 17 LEU B O 1
ATOM 1367 N N . GLN B 1 40 ? 32.137 -55.717 4.807 1.00 112.08 18 GLN B N 1
ATOM 1368 C CA . GLN B 1 40 ? 31.812 -56.143 6.190 1.00 115.50 18 GLN B CA 1
ATOM 1369 C C . GLN B 1 40 ? 30.879 -57.361 6.250 1.00 109.38 18 GLN B C 1
ATOM 1370 O O . GLN B 1 40 ? 31.062 -58.315 7.059 1.00 108.12 18 GLN B O 1
ATOM 1376 N N . CYS B 1 41 ? 29.985 -57.410 5.255 1.00 107.84 19 CYS B N 1
ATOM 1377 C CA . CYS B 1 41 ? 29.226 -58.639 4.966 1.00 113.89 19 CYS B CA 1
ATOM 1378 C C . CYS B 1 41 ? 30.177 -59.837 4.765 1.00 114.81 19 CYS B C 1
ATOM 1379 O O . CYS B 1 41 ? 29.866 -60.994 5.234 1.00 130.17 19 CYS B O 1
ATOM 1382 N N . VAL B 1 42 ? 31.198 -59.684 3.942 1.00 107.27 20 VAL B N 1
ATOM 1383 C CA . VAL B 1 42 ? 32.076 -60.786 3.568 1.00 106.66 20 VAL B CA 1
ATOM 1384 C C . VAL B 1 42 ? 32.780 -61.281 4.834 1.00 110.88 20 VAL B C 1
ATOM 1385 O O . VAL B 1 42 ? 32.954 -62.485 5.066 1.00 117.03 20 VAL B O 1
ATOM 1389 N N . LEU B 1 43 ? 33.286 -60.347 5.631 1.00 119.19 21 LEU B N 1
ATOM 1390 C CA . LEU B 1 43 ? 34.083 -60.681 6.828 1.00 131.42 21 LEU B CA 1
ATOM 1391 C C . LEU B 1 43 ? 33.181 -60.890 8.034 1.00 125.55 21 LEU B C 1
ATOM 1392 O O . LEU B 1 43 ? 33.640 -60.799 9.180 1.00 111.68 21 LEU B O 1
ATOM 1397 N N . GLN B 1 44 ? 31.882 -61.070 7.832 1.00 126.35 22 GLN B N 1
ATOM 1398 C CA . GLN B 1 44 ? 30.932 -61.343 8.891 1.00 127.83 22 GLN B CA 1
ATOM 1399 C C . GLN B 1 44 ? 31.181 -60.370 10.071 1.00 125.72 22 GLN B C 1
ATOM 1400 O O . GLN B 1 44 ? 31.265 -60.769 11.286 1.00 119.49 22 GLN B O 1
ATOM 1406 N N . ILE B 1 45 ? 31.224 -59.080 9.740 1.00 123.81 23 ILE B N 1
ATOM 1407 C CA . ILE B 1 45 ? 31.328 -58.022 10.761 1.00 130.07 23 ILE B CA 1
ATOM 1408 C C . ILE B 1 45 ? 29.916 -57.490 11.113 1.00 138.53 23 ILE B C 1
ATOM 1409 O O . ILE B 1 45 ? 29.296 -56.624 10.430 1.00 129.31 23 ILE B O 1
ATOM 1414 N N . PRO B 1 46 ? 29.351 -58.026 12.212 1.00 149.75 24 PRO B N 1
ATOM 1415 C CA . PRO B 1 46 ? 28.123 -57.405 12.757 1.00 152.70 24 PRO B CA 1
ATOM 1416 C C . PRO B 1 46 ? 28.267 -55.887 12.921 1.00 159.48 24 PRO B C 1
ATOM 1417 O O . PRO B 1 46 ? 29.262 -55.427 13.477 1.00 172.24 24 PRO B O 1
ATOM 1421 N N . GLN B 1 47 ? 27.285 -55.112 12.490 1.00 166.19 25 GLN B N 1
ATOM 1422 C CA . GLN B 1 47 ? 27.361 -53.660 12.723 1.00 177.29 25 GLN B CA 1
ATOM 1423 C C . GLN B 1 47 ? 26.094 -53.225 13.460 1.00 186.33 25 GLN B C 1
ATOM 1424 O O . GLN B 1 47 ? 24.986 -53.636 13.086 1.00 186.96 25 GLN B O 1
ATOM 1430 N N . PRO B 1 48 ? 26.264 -52.411 14.513 1.00 197.28 26 PRO B N 1
ATOM 1431 C CA . PRO B 1 48 ? 25.138 -51.983 15.349 1.00 198.43 26 PRO B CA 1
ATOM 1432 C C . PRO B 1 48 ? 24.464 -50.740 14.743 1.00 186.10 26 PRO B C 1
ATOM 1433 O O . PRO B 1 48 ? 25.049 -50.072 13.876 1.00 187.87 26 PRO B O 1
ATOM 1437 N N . GLY B 1 49 ? 23.269 -50.424 15.219 1.00 175.25 27 GLY B N 1
ATOM 1438 C CA . GLY B 1 49 ? 22.481 -49.341 14.642 1.00 168.97 27 GLY B CA 1
ATOM 1439 C C . GLY B 1 49 ? 21.490 -49.873 13.622 1.00 166.17 27 GLY B C 1
ATOM 1440 O O . GLY B 1 49 ? 21.112 -51.054 13.667 1.00 171.14 27 GLY B O 1
ATOM 1441 N N . SER B 1 50 ? 21.098 -49.011 12.675 1.00 158.13 28 SER B N 1
ATOM 1442 C CA . SER B 1 50 ? 19.925 -49.244 11.795 1.00 154.90 28 SER B CA 1
ATOM 1443 C C . SER B 1 50 ? 20.117 -50.452 10.856 1.00 152.76 28 SER B C 1
ATOM 1444 O O . SER B 1 50 ? 19.250 -50.735 10.017 1.00 153.37 28 SER B O 1
ATOM 1447 N N . GLY B 1 51 ? 21.209 -51.207 11.030 1.00 149.93 29 GLY B N 1
ATOM 1448 C CA . GLY B 1 51 ? 21.688 -52.169 10.051 1.00 142.62 29 GLY B CA 1
ATOM 1449 C C . GLY B 1 51 ? 22.250 -51.472 8.816 1.00 133.47 29 GLY B C 1
ATOM 1450 O O . GLY B 1 51 ? 22.263 -50.237 8.715 1.00 124.05 29 GLY B O 1
ATOM 1451 N N . PRO B 1 52 ? 22.707 -52.251 7.848 1.00 126.19 30 PRO B N 1
ATOM 1452 C CA . PRO B 1 52 ? 22.976 -51.647 6.548 1.00 117.94 30 PRO B CA 1
ATOM 1453 C C . PRO B 1 52 ? 21.655 -51.166 5.926 1.00 112.97 30 PRO B C 1
ATOM 1454 O O . PRO B 1 52 ? 20.587 -51.624 6.327 1.00 120.73 30 PRO B O 1
ATOM 1458 N N . SER B 1 53 ? 21.713 -50.269 4.951 1.00 109.64 31 SER B N 1
ATOM 1459 C CA . SER B 1 53 ? 20.496 -49.781 4.292 1.00 107.25 31 SER B CA 1
ATOM 1460 C C . SER B 1 53 ? 19.776 -50.932 3.554 1.00 107.87 31 SER B C 1
ATOM 1461 O O . SER B 1 53 ? 20.358 -51.990 3.246 1.00 112.10 31 SER B O 1
ATOM 1464 N N . LYS B 1 54 ? 18.527 -50.682 3.155 1.00 108.62 32 LYS B N 1
ATOM 1465 C CA . LYS B 1 54 ? 17.795 -51.678 2.327 1.00 111.63 32 LYS B CA 1
ATOM 1466 C C . LYS B 1 54 ? 18.610 -51.942 1.051 1.00 100.72 32 LYS B C 1
ATOM 1467 O O . LYS B 1 54 ? 18.809 -53.101 0.664 1.00 106.46 32 LYS B O 1
ATOM 1473 N N . THR B 1 55 ? 19.053 -50.884 0.392 1.00 87.08 33 THR B N 1
ATOM 1474 C CA . THR B 1 55 ? 19.731 -51.031 -0.887 1.00 82.22 33 THR B CA 1
ATOM 1475 C C . THR B 1 55 ? 21.046 -51.795 -0.727 1.00 79.25 33 THR B C 1
ATOM 1476 O O . THR B 1 55 ? 21.437 -52.565 -1.549 1.00 83.47 33 THR B O 1
ATOM 1480 N N . SER B 1 56 ? 21.727 -51.561 0.379 1.00 78.30 34 SER B N 1
ATOM 1481 C CA . SER B 1 56 ? 22.920 -52.303 0.701 1.00 83.01 34 SER B CA 1
ATOM 1482 C C . SER B 1 56 ? 22.584 -53.759 1.007 1.00 87.60 34 SER B C 1
ATOM 1483 O O . SER B 1 56 ? 23.305 -54.639 0.538 1.00 93.98 34 SER B O 1
ATOM 1486 N N . ARG B 1 57 ? 21.494 -54.014 1.728 1.00 91.42 35 ARG B N 1
ATOM 1487 C CA . ARG B 1 57 ? 21.117 -55.436 2.044 1.00 96.25 35 ARG B CA 1
ATOM 1488 C C . ARG B 1 57 ? 20.748 -56.213 0.783 1.00 93.41 35 ARG B C 1
ATOM 1489 O O . ARG B 1 57 ? 21.124 -57.385 0.632 1.00 95.43 35 ARG B O 1
ATOM 1497 N N . VAL B 1 58 ? 20.032 -55.558 -0.126 1.00 84.39 36 VAL B N 1
ATOM 1498 C CA . VAL B 1 58 ? 19.717 -56.114 -1.439 1.00 78.08 36 VAL B CA 1
ATOM 1499 C C . VAL B 1 58 ? 20.981 -56.450 -2.249 1.00 77.13 36 VAL B C 1
ATOM 1500 O O . VAL B 1 58 ? 21.125 -57.524 -2.763 1.00 74.69 36 VAL B O 1
ATOM 1504 N N . LEU B 1 59 ? 21.911 -55.523 -2.310 1.00 79.59 37 LEU B N 1
ATOM 1505 C CA . LEU B 1 59 ? 23.222 -55.750 -2.968 1.00 85.91 37 LEU B CA 1
ATOM 1506 C C . LEU B 1 59 ? 23.980 -56.905 -2.313 1.00 86.76 37 LEU B C 1
ATOM 1507 O O . LEU B 1 59 ? 24.472 -57.785 -2.983 1.00 95.96 37 LEU B O 1
ATOM 1512 N N . GLN B 1 60 ? 24.005 -56.941 -1.000 1.00 84.79 38 GLN B N 1
ATOM 1513 C CA . GLN B 1 60 ? 24.736 -57.982 -0.284 1.00 86.52 38 GLN B CA 1
ATOM 1514 C C . GLN B 1 60 ? 24.184 -59.364 -0.583 1.00 89.13 38 GLN B C 1
ATOM 1515 O O . GLN B 1 60 ? 24.948 -60.307 -0.741 1.00 94.22 38 GLN B O 1
ATOM 1521 N N . ASN B 1 61 ? 22.877 -59.454 -0.770 1.00 87.03 39 ASN B N 1
ATOM 1522 C CA . ASN B 1 61 ? 22.245 -60.805 -0.935 1.00 86.69 39 ASN B CA 1
ATOM 1523 C C . ASN B 1 61 ? 22.558 -61.331 -2.335 1.00 83.67 39 ASN B C 1
ATOM 1524 O O . ASN B 1 61 ? 22.846 -62.459 -2.453 1.00 95.16 39 ASN B O 1
ATOM 1529 N N . VAL B 1 62 ? 22.431 -60.484 -3.343 1.00 75.72 40 VAL B N 1
ATOM 1530 C CA . VAL B 1 62 ? 22.649 -60.871 -4.723 1.00 82.84 40 VAL B CA 1
ATOM 1531 C C . VAL B 1 62 ? 24.141 -60.971 -5.033 1.00 84.46 40 VAL B C 1
ATOM 1532 O O . VAL B 1 62 ? 24.544 -61.869 -5.751 1.00 78.59 40 VAL B O 1
ATOM 1536 N N . ALA B 1 63 ? 24.985 -60.091 -4.525 1.00 89.56 41 ALA B N 1
ATOM 1537 C CA . ALA B 1 63 ? 26.453 -60.201 -4.738 1.00 90.10 41 ALA B CA 1
ATOM 1538 C C . ALA B 1 63 ? 27.034 -61.457 -4.069 1.00 94.16 41 ALA B C 1
ATOM 1539 O O . ALA B 1 63 ? 27.947 -62.105 -4.532 1.00 98.00 41 ALA B O 1
ATOM 1541 N N . PHE B 1 64 ? 26.463 -61.820 -2.940 1.00 93.97 42 PHE B N 1
ATOM 1542 C CA . PHE B 1 64 ? 26.862 -63.045 -2.230 1.00 98.65 42 PHE B CA 1
ATOM 1543 C C . PHE B 1 64 ? 26.377 -64.269 -3.001 1.00 102.94 42 PHE B C 1
ATOM 1544 O O . PHE B 1 64 ? 27.084 -65.233 -3.158 1.00 98.41 42 PHE B O 1
ATOM 1552 N N . SER B 1 65 ? 25.189 -64.161 -3.627 1.00 107.10 43 SER B N 1
ATOM 1553 C CA . SER B 1 65 ? 24.699 -65.209 -4.479 1.00 108.20 43 SER B CA 1
ATOM 1554 C C . SER B 1 65 ? 25.684 -65.417 -5.631 1.00 106.86 43 SER B C 1
ATOM 1555 O O . SER B 1 65 ? 26.001 -66.515 -5.970 1.00 113.35 43 SER B O 1
ATOM 1558 N N . VAL B 1 66 ? 26.091 -64.327 -6.266 1.00 102.84 44 VAL B N 1
ATOM 1559 C CA . VAL B 1 66 ? 26.986 -64.345 -7.398 1.00 105.13 44 VAL B CA 1
ATOM 1560 C C . VAL B 1 66 ? 28.369 -64.813 -6.943 1.00 108.00 44 VAL B C 1
ATOM 1561 O O . VAL B 1 66 ? 29.065 -65.590 -7.628 1.00 105.16 44 VAL B O 1
ATOM 1565 N N . GLN B 1 67 ? 28.825 -64.345 -5.815 1.00 114.67 45 GLN B N 1
ATOM 1566 C CA . GLN B 1 67 ? 30.165 -64.687 -5.321 1.00 124.21 45 GLN B CA 1
ATOM 1567 C C . GLN B 1 67 ? 30.260 -66.209 -5.128 1.00 129.85 45 GLN B C 1
ATOM 1568 O O . GLN B 1 67 ? 31.271 -66.834 -5.429 1.00 129.82 45 GLN B O 1
ATOM 1574 N N . LYS B 1 68 ? 29.240 -66.798 -4.528 1.00 132.85 46 LYS B N 1
ATOM 1575 C CA . LYS B 1 68 ? 29.298 -68.233 -4.212 1.00 132.29 46 LYS B CA 1
ATOM 1576 C C . LYS B 1 68 ? 29.328 -69.006 -5.522 1.00 132.11 46 LYS B C 1
ATOM 1577 O O . LYS B 1 68 ? 29.988 -70.014 -5.600 1.00 134.42 46 LYS B O 1
ATOM 1583 N N . GLU B 1 69 ? 28.638 -68.455 -6.533 1.00 127.02 47 GLU B N 1
ATOM 1584 C CA . GLU B 1 69 ? 28.539 -69.160 -7.819 1.00 132.12 47 GLU B CA 1
ATOM 1585 C C . GLU B 1 69 ? 29.897 -69.113 -8.553 1.00 137.15 47 GLU B C 1
ATOM 1586 O O . GLU B 1 69 ? 30.261 -70.017 -9.296 1.00 142.60 47 GLU B O 1
ATOM 1592 N N . VAL B 1 70 ? 30.548 -67.980 -8.469 1.00 137.56 48 VAL B N 1
ATOM 1593 C CA . VAL B 1 70 ? 31.886 -67.825 -9.025 1.00 139.14 48 VAL B CA 1
ATOM 1594 C C . VAL B 1 70 ? 32.895 -68.731 -8.290 1.00 135.98 48 VAL B C 1
ATOM 1595 O O . VAL B 1 70 ? 33.765 -69.288 -8.909 1.00 130.34 48 VAL B O 1
ATOM 1599 N N . GLU B 1 71 ? 32.798 -68.771 -6.977 1.00 141.56 49 GLU B N 1
ATOM 1600 C CA . GLU B 1 71 ? 33.828 -69.441 -6.105 1.00 152.61 49 GLU B CA 1
ATOM 1601 C C . GLU B 1 71 ? 33.923 -70.950 -6.346 1.00 162.53 49 GLU B C 1
ATOM 1602 O O . GLU B 1 71 ? 35.015 -71.551 -6.245 1.00 173.84 49 GLU B O 1
ATOM 1608 N N . LYS B 1 72 ? 32.767 -71.561 -6.632 1.00 167.52 50 LYS B N 1
ATOM 1609 C CA . LYS B 1 72 ? 32.724 -73.003 -6.815 1.00 168.25 50 LYS B CA 1
ATOM 1610 C C . LYS B 1 72 ? 33.076 -73.323 -8.264 1.00 175.60 50 LYS B C 1
ATOM 1611 O O . LYS B 1 72 ? 33.694 -74.324 -8.442 1.00 176.91 50 LYS B O 1
ATOM 1617 N N . ASN B 1 73 ? 32.724 -72.444 -9.205 1.00 179.28 51 ASN B N 1
ATOM 1618 C CA . ASN B 1 73 ? 33.076 -72.607 -10.625 1.00 185.39 51 ASN B CA 1
ATOM 1619 C C . ASN B 1 73 ? 34.590 -72.459 -10.861 1.00 206.82 51 ASN B C 1
ATOM 1620 O O . ASN B 1 73 ? 35.112 -73.087 -11.811 1.00 214.73 51 ASN B O 1
ATOM 1625 N N . LEU B 1 74 ? 35.297 -71.639 -10.052 1.00 223.87 52 LEU B N 1
ATOM 1626 C CA . LEU B 1 74 ? 36.779 -71.531 -10.251 1.00 222.66 52 LEU B CA 1
ATOM 1627 C C . LEU B 1 74 ? 37.638 -71.948 -9.048 1.00 213.63 52 LEU B C 1
ATOM 1628 O O . LEU B 1 74 ? 38.758 -71.335 -8.844 1.00 211.38 52 LEU B O 1
ATOM 1633 N N . LYS B 1 75 ? 37.211 -72.964 -8.275 1.00 207.45 53 LYS B N 1
ATOM 1634 C CA . LYS B 1 75 ? 38.005 -73.574 -7.194 1.00 204.09 53 LYS B CA 1
ATOM 1635 C C . LYS B 1 75 ? 39.425 -73.965 -7.581 1.00 211.31 53 LYS B C 1
ATOM 1636 O O . LYS B 1 75 ? 40.318 -73.450 -6.960 1.00 207.09 53 LYS B O 1
ATOM 1642 N N . SER B 1 76 ? 39.599 -74.953 -8.460 1.00 218.71 54 SER B N 1
ATOM 1643 C CA . SER B 1 76 ? 40.941 -75.417 -8.861 1.00 221.52 54 SER B CA 1
ATOM 1644 C C . SER B 1 76 ? 41.795 -74.351 -9.572 1.00 221.23 54 SER B C 1
ATOM 1645 O O . SER B 1 76 ? 43.052 -74.429 -9.584 1.00 214.49 54 SER B O 1
ATOM 1648 N N . CYS B 1 77 ? 41.090 -73.377 -10.146 1.00 221.62 55 CYS B N 1
ATOM 1649 C CA . CYS B 1 77 ? 41.678 -72.239 -10.859 1.00 220.37 55 CYS B CA 1
ATOM 1650 C C . CYS B 1 77 ? 42.235 -71.205 -9.871 1.00 222.61 55 CYS B C 1
ATOM 1651 O O . CYS B 1 77 ? 43.424 -70.831 -9.984 1.00 231.39 55 CYS B O 1
ATOM 1654 N N . LEU B 1 78 ? 41.420 -70.736 -8.955 1.00 218.10 56 LEU B N 1
ATOM 1655 C CA . LEU B 1 78 ? 41.863 -69.676 -8.066 1.00 213.83 56 LEU B CA 1
ATOM 1656 C C . LEU B 1 78 ? 42.841 -70.151 -6.988 1.00 213.25 56 LEU B C 1
ATOM 1657 O O . LEU B 1 78 ? 43.489 -69.324 -6.427 1.00 217.34 56 LEU B O 1
ATOM 1662 N N . ASP B 1 79 ? 42.972 -71.451 -6.772 1.00 212.42 57 ASP B N 1
ATOM 1663 C CA . ASP B 1 79 ? 43.948 -71.968 -5.822 1.00 209.76 57 ASP B CA 1
ATOM 1664 C C . ASP B 1 79 ? 45.382 -71.723 -6.276 1.00 202.12 57 ASP B C 1
ATOM 1665 O O . ASP B 1 79 ? 46.281 -71.657 -5.444 1.00 191.32 57 ASP B O 1
ATOM 1670 N N . ASN B 1 80 ? 45.558 -71.496 -7.586 1.00 197.14 58 ASN B N 1
ATOM 1671 C CA . ASN B 1 80 ? 46.880 -71.198 -8.155 1.00 196.44 58 ASN B CA 1
ATOM 1672 C C . ASN B 1 80 ? 47.215 -69.692 -8.070 1.00 200.43 58 ASN B C 1
ATOM 1673 O O . ASN B 1 80 ? 48.369 -69.265 -8.055 1.00 208.98 58 ASN B O 1
ATOM 1678 N N . VAL B 1 81 ? 46.166 -68.860 -7.935 1.00 201.04 59 VAL B N 1
ATOM 1679 C CA . VAL B 1 81 ? 46.364 -67.430 -7.791 1.00 205.19 59 VAL B CA 1
ATOM 1680 C C . VAL B 1 81 ? 46.728 -67.142 -6.332 1.00 208.26 59 VAL B C 1
ATOM 1681 O O . VAL B 1 81 ? 46.073 -67.618 -5.392 1.00 204.27 59 VAL B O 1
ATOM 1685 N N . ASN B 1 82 ? 47.744 -66.315 -6.135 1.00 215.05 60 ASN B N 1
ATOM 1686 C CA . ASN B 1 82 ? 48.161 -65.975 -4.740 1.00 216.98 60 ASN B CA 1
ATOM 1687 C C . ASN B 1 82 ? 48.209 -64.463 -4.422 1.00 214.45 60 ASN B C 1
ATOM 1688 O O . ASN B 1 82 ? 49.062 -63.731 -4.924 1.00 212.41 60 ASN B O 1
ATOM 1693 N N . VAL B 1 83 ? 47.301 -64.060 -3.543 1.00 217.14 61 VAL B N 1
ATOM 1694 C CA . VAL B 1 83 ? 47.206 -62.703 -3.116 1.00 228.02 61 VAL B CA 1
ATOM 1695 C C . VAL B 1 83 ? 47.939 -62.592 -1.782 1.00 224.99 61 VAL B C 1
ATOM 1696 O O . VAL B 1 83 ? 47.521 -63.166 -0.768 1.00 214.32 61 VAL B O 1
ATOM 1700 N N . VAL B 1 84 ? 49.054 -61.870 -1.839 1.00 223.06 62 VAL B N 1
ATOM 1701 C CA . VAL B 1 84 ? 49.978 -61.713 -0.696 1.00 217.97 62 VAL B CA 1
ATOM 1702 C C . VAL B 1 84 ? 49.493 -60.504 0.130 1.00 205.14 62 VAL B C 1
ATOM 1703 O O . VAL B 1 84 ? 49.389 -60.587 1.365 1.00 193.79 62 VAL B O 1
ATOM 1707 N N . SER B 1 85 ? 49.209 -59.405 -0.575 1.00 196.73 63 SER B N 1
ATOM 1708 C CA . SER B 1 85 ? 49.138 -58.088 0.030 1.00 191.85 63 SER B CA 1
ATOM 1709 C C . SER B 1 85 ? 48.119 -57.193 -0.681 1.00 180.51 63 SER B C 1
ATOM 1710 O O . SER B 1 85 ? 47.502 -57.597 -1.637 1.00 177.95 63 SER B O 1
ATOM 1713 N N . VAL B 1 86 ? 47.922 -55.992 -0.150 1.00 173.03 64 VAL B N 1
ATOM 1714 C CA . VAL B 1 86 ? 46.888 -55.094 -0.655 1.00 167.35 64 VAL B CA 1
ATOM 1715 C C . VAL B 1 86 ? 47.317 -54.585 -2.041 1.00 168.71 64 VAL B C 1
ATOM 1716 O O . VAL B 1 86 ? 46.491 -54.420 -2.909 1.00 170.26 64 VAL B O 1
ATOM 1720 N N . ASP B 1 87 ? 48.631 -54.425 -2.236 1.00 179.90 65 ASP B N 1
ATOM 1721 C CA . ASP B 1 87 ? 49.131 -53.984 -3.544 1.00 191.48 65 ASP B CA 1
ATOM 1722 C C . ASP B 1 87 ? 49.010 -55.093 -4.593 1.00 192.92 65 ASP B C 1
ATOM 1723 O O . ASP B 1 87 ? 48.780 -54.738 -5.763 1.00 187.57 65 ASP B O 1
ATOM 1728 N N . THR B 1 88 ? 49.122 -56.384 -4.232 1.00 198.95 66 THR B N 1
ATOM 1729 C CA . THR B 1 88 ? 48.969 -57.452 -5.227 1.00 204.83 66 THR B CA 1
ATOM 1730 C C . THR B 1 88 ? 47.480 -57.702 -5.488 1.00 200.48 66 THR B C 1
ATOM 1731 O O . THR B 1 88 ? 47.132 -58.069 -6.532 1.00 190.51 66 THR B O 1
ATOM 1735 N N . ALA B 1 89 ? 46.643 -57.442 -4.489 1.00 203.42 67 ALA B N 1
ATOM 1736 C CA . ALA B 1 89 ? 45.189 -57.423 -4.634 1.00 199.31 67 ALA B CA 1
ATOM 1737 C C . ALA B 1 89 ? 44.731 -56.325 -5.613 1.00 202.93 67 ALA B C 1
ATOM 1738 O O . ALA B 1 89 ? 43.875 -56.569 -6.487 1.00 201.97 67 ALA B O 1
ATOM 1740 N N . ARG B 1 90 ? 45.376 -55.174 -5.542 1.00 212.85 68 ARG B N 1
ATOM 1741 C CA . ARG B 1 90 ? 45.071 -54.054 -6.456 1.00 213.34 68 ARG B CA 1
ATOM 1742 C C . ARG B 1 90 ? 45.493 -54.365 -7.894 1.00 221.72 68 ARG B C 1
ATOM 1743 O O . ARG B 1 90 ? 44.682 -54.166 -8.799 1.00 222.22 68 ARG B O 1
ATOM 1751 N N . THR B 1 91 ? 46.714 -54.876 -8.068 1.00 223.44 69 THR B N 1
ATOM 1752 C CA . THR B 1 91 ? 47.230 -55.297 -9.382 1.00 221.94 69 THR B CA 1
ATOM 1753 C C . THR B 1 91 ? 46.318 -56.322 -10.053 1.00 220.68 69 THR B C 1
ATOM 1754 O O . THR B 1 91 ? 46.134 -56.316 -11.231 1.00 226.08 69 THR B O 1
ATOM 1758 N N . LEU B 1 92 ? 45.908 -57.339 -9.324 1.00 216.41 70 LEU B N 1
ATOM 1759 C CA . LEU B 1 92 ? 44.962 -58.360 -9.796 1.00 207.93 70 LEU B CA 1
ATOM 1760 C C . LEU B 1 92 ? 43.589 -57.742 -10.079 1.00 188.10 70 LEU B C 1
ATOM 1761 O O . LEU B 1 92 ? 43.001 -58.046 -11.111 1.00 169.13 70 LEU B O 1
ATOM 1766 N N . PHE B 1 93 ? 43.095 -56.897 -9.195 1.00 179.73 71 PHE B N 1
ATOM 1767 C CA . PHE B 1 93 ? 41.774 -56.264 -9.416 1.00 176.45 71 PHE B CA 1
ATOM 1768 C C . PHE B 1 93 ? 41.763 -55.463 -10.734 1.00 173.40 71 PHE B C 1
ATOM 1769 O O . PHE B 1 93 ? 40.905 -55.656 -11.613 1.00 166.46 71 PHE B O 1
ATOM 1777 N N . ASN B 1 94 ? 42.780 -54.628 -10.931 1.00 177.83 72 ASN B N 1
ATOM 1778 C CA . ASN B 1 94 ? 42.849 -53.768 -12.109 1.00 179.54 72 ASN B CA 1
ATOM 1779 C C . ASN B 1 94 ? 43.063 -54.587 -13.370 1.00 186.80 72 ASN B C 1
ATOM 1780 O O . ASN B 1 94 ? 42.454 -54.252 -14.414 1.00 179.94 72 ASN B O 1
ATOM 1785 N N . GLN B 1 95 ? 43.832 -55.670 -13.314 1.00 195.57 73 GLN B N 1
ATOM 1786 C CA . GLN B 1 95 ? 44.056 -56.542 -14.476 1.00 205.23 73 GLN B CA 1
ATOM 1787 C C . GLN B 1 95 ? 42.746 -57.258 -14.840 1.00 207.84 73 GLN B C 1
ATOM 1788 O O . GLN B 1 95 ? 42.435 -57.452 -15.998 1.00 213.26 73 GLN B O 1
ATOM 1794 N N . VAL B 1 96 ? 41.984 -57.694 -13.838 1.00 203.92 74 VAL B N 1
ATOM 1795 C CA . VAL B 1 96 ? 40.785 -58.459 -14.053 1.00 192.63 74 VAL B CA 1
ATOM 1796 C C . VAL B 1 96 ? 39.698 -57.526 -14.575 1.00 177.10 74 VAL B C 1
ATOM 1797 O O . VAL B 1 96 ? 39.002 -57.872 -15.517 1.00 153.74 74 VAL B O 1
ATOM 1801 N N . MET B 1 97 ? 39.631 -56.289 -14.056 1.00 177.90 75 MET B N 1
ATOM 1802 C CA . MET B 1 97 ? 38.584 -55.383 -14.471 1.00 178.69 75 MET B CA 1
ATOM 1803 C C . MET B 1 97 ? 38.884 -54.832 -15.883 1.00 181.46 75 MET B C 1
ATOM 1804 O O . MET B 1 97 ? 37.972 -54.539 -16.622 1.00 170.06 75 MET B O 1
ATOM 1809 N N . GLU B 1 98 ? 40.157 -54.711 -16.237 1.00 186.85 76 GLU B N 1
ATOM 1810 C CA . GLU B 1 98 ? 40.600 -54.349 -17.557 1.00 193.22 76 GLU B CA 1
ATOM 1811 C C . GLU B 1 98 ? 40.146 -55.434 -18.550 1.00 201.45 76 GLU B C 1
ATOM 1812 O O . GLU B 1 98 ? 39.712 -55.108 -19.602 1.00 213.40 76 GLU B O 1
ATOM 1818 N N . LYS B 1 99 ? 40.248 -56.692 -18.160 1.00 200.58 77 LYS B N 1
ATOM 1819 C CA . LYS B 1 99 ? 39.932 -57.871 -18.954 1.00 203.42 77 LYS B CA 1
ATOM 1820 C C . LYS B 1 99 ? 38.406 -58.032 -19.018 1.00 210.56 77 LYS B C 1
ATOM 1821 O O . LYS B 1 99 ? 37.892 -58.529 -20.001 1.00 226.40 77 LYS B O 1
ATOM 1827 N N . GLU B 1 100 ? 37.675 -57.604 -17.981 1.00 201.48 78 GLU B N 1
ATOM 1828 C CA . GLU B 1 100 ? 36.225 -57.752 -17.909 1.00 193.48 78 GLU B CA 1
ATOM 1829 C C . GLU B 1 100 ? 35.588 -56.653 -18.770 1.00 187.31 78 GLU B C 1
ATOM 1830 O O . GLU B 1 100 ? 34.759 -56.898 -19.617 1.00 180.67 78 GLU B O 1
ATOM 1836 N N . PHE B 1 101 ? 36.017 -55.421 -18.542 1.00 185.01 79 PHE B N 1
ATOM 1837 C CA . PHE B 1 101 ? 35.494 -54.276 -19.283 1.00 188.87 79 PHE B CA 1
ATOM 1838 C C . PHE B 1 101 ? 36.450 -53.968 -20.434 1.00 190.53 79 PHE B C 1
ATOM 1839 O O . PHE B 1 101 ? 36.916 -52.847 -20.606 1.00 184.26 79 PHE B O 1
ATOM 1847 N N . GLU B 1 102 ? 36.749 -55.037 -21.171 1.00 193.13 80 GLU B N 1
ATOM 1848 C CA . GLU B 1 102 ? 37.268 -55.008 -22.546 1.00 210.30 80 GLU B CA 1
ATOM 1849 C C . GLU B 1 102 ? 36.128 -54.578 -23.475 1.00 215.56 80 GLU B C 1
ATOM 1850 O O . GLU B 1 102 ? 36.397 -54.174 -24.605 1.00 237.54 80 GLU B O 1
ATOM 1856 N N . ASP B 1 103 ? 34.878 -54.668 -22.990 1.00 203.04 81 ASP B N 1
ATOM 1857 C CA . ASP B 1 103 ? 33.692 -54.448 -23.786 1.00 194.11 81 ASP B CA 1
ATOM 1858 C C . ASP B 1 103 ? 32.806 -53.269 -23.295 1.00 193.19 81 ASP B C 1
ATOM 1859 O O . ASP B 1 103 ? 32.851 -52.870 -22.120 1.00 191.36 81 ASP B O 1
ATOM 1864 N N . GLY B 1 104 ? 32.009 -52.731 -24.222 1.00 190.31 82 GLY B N 1
ATOM 1865 C CA . GLY B 1 104 ? 31.116 -51.602 -23.949 1.00 186.99 82 GLY B CA 1
ATOM 1866 C C . GLY B 1 104 ? 29.707 -52.008 -23.536 1.00 184.50 82 GLY B C 1
ATOM 1867 O O . GLY B 1 104 ? 28.743 -51.235 -23.768 1.00 178.43 82 GLY B O 1
ATOM 1868 N N . ILE B 1 105 ? 29.548 -53.176 -22.906 1.00 180.88 83 ILE B N 1
ATOM 1869 C CA . ILE B 1 105 ? 28.324 -53.484 -22.158 1.00 171.02 83 ILE B CA 1
ATOM 1870 C C . ILE B 1 105 ? 28.551 -53.215 -20.670 1.00 176.61 83 ILE B C 1
ATOM 1871 O O . ILE B 1 105 ? 29.442 -53.782 -20.109 1.00 181.01 83 ILE B O 1
ATOM 1876 N N . ILE B 1 106 ? 27.730 -52.344 -20.081 1.00 181.93 84 ILE B N 1
ATOM 1877 C CA . ILE B 1 106 ? 27.548 -52.304 -18.638 1.00 178.03 84 ILE B CA 1
ATOM 1878 C C . ILE B 1 106 ? 26.090 -52.645 -18.385 1.00 175.62 84 ILE B C 1
ATOM 1879 O O . ILE B 1 106 ? 25.199 -51.997 -18.962 1.00 186.66 84 ILE B O 1
ATOM 1884 N N . ASN B 1 107 ? 25.838 -53.640 -17.529 1.00 154.61 85 ASN B N 1
ATOM 1885 C CA . ASN B 1 107 ? 24.508 -53.857 -16.977 1.00 131.49 85 ASN B CA 1
ATOM 1886 C C . ASN B 1 107 ? 24.634 -54.198 -15.483 1.00 119.79 85 ASN B C 1
ATOM 1887 O O . ASN B 1 107 ? 25.735 -54.528 -15.015 1.00 105.06 85 ASN B O 1
ATOM 1892 N N . TRP B 1 108 ? 23.521 -54.094 -14.756 1.00 115.37 86 TRP B N 1
ATOM 1893 C CA . TRP B 1 108 ? 23.488 -54.233 -13.326 1.00 101.19 86 TRP B CA 1
ATOM 1894 C C . TRP B 1 108 ? 24.156 -55.500 -12.818 1.00 94.49 86 TRP B C 1
ATOM 1895 O O . TRP B 1 108 ? 24.793 -55.522 -11.746 1.00 92.55 86 TRP B O 1
ATOM 1906 N N . GLY B 1 109 ? 23.940 -56.588 -13.525 1.00 90.54 87 GLY B N 1
ATOM 1907 C CA . GLY B 1 109 ? 24.487 -57.843 -13.091 1.00 91.53 87 GLY B CA 1
ATOM 1908 C C . GLY B 1 109 ? 25.990 -57.763 -13.114 1.00 97.20 87 GLY B C 1
ATOM 1909 O O . GLY B 1 109 ? 26.624 -58.301 -12.258 1.00 93.61 87 GLY B O 1
ATOM 1910 N N . ARG B 1 110 ? 26.575 -57.057 -14.094 1.00 107.44 88 ARG B N 1
ATOM 1911 C CA . ARG B 1 110 ? 28.034 -57.006 -14.212 1.00 112.82 88 ARG B CA 1
ATOM 1912 C C . ARG B 1 110 ? 28.561 -56.079 -13.112 1.00 110.40 88 ARG B C 1
ATOM 1913 O O . ARG B 1 110 ? 29.615 -56.305 -12.546 1.00 108.65 88 ARG B O 1
ATOM 1921 N N . ILE B 1 111 ? 27.775 -55.096 -12.747 1.00 111.67 89 ILE B N 1
ATOM 1922 C CA . ILE B 1 111 ? 28.107 -54.224 -11.627 1.00 109.88 89 ILE B CA 1
ATOM 1923 C C . ILE B 1 111 ? 28.178 -55.047 -10.351 1.00 96.73 89 ILE B C 1
ATOM 1924 O O . ILE B 1 111 ? 29.106 -54.837 -9.565 1.00 89.71 89 ILE B O 1
ATOM 1929 N N . VAL B 1 112 ? 27.238 -55.950 -10.154 1.00 94.93 90 VAL B N 1
ATOM 1930 C CA . VAL B 1 112 ? 27.202 -56.794 -8.934 1.00 92.45 90 VAL B CA 1
ATOM 1931 C C . VAL B 1 112 ? 28.504 -57.597 -8.897 1.00 95.00 90 VAL B C 1
ATOM 1932 O O . VAL B 1 112 ? 29.047 -57.782 -7.822 1.00 83.28 90 VAL B O 1
ATOM 1936 N N . THR B 1 113 ? 29.050 -57.997 -10.034 1.00 99.73 91 THR B N 1
ATOM 1937 C CA . THR B 1 113 ? 30.183 -58.918 -10.130 1.00 108.99 91 THR B CA 1
ATOM 1938 C C . THR B 1 113 ? 31.445 -58.234 -9.638 1.00 111.22 91 THR B C 1
ATOM 1939 O O . THR B 1 113 ? 32.381 -58.909 -9.199 1.00 118.03 91 THR B O 1
ATOM 1943 N N . ILE B 1 114 ? 31.535 -56.929 -9.809 1.00 108.10 92 ILE B N 1
ATOM 1944 C CA . ILE B 1 114 ? 32.650 -56.147 -9.295 1.00 107.03 92 ILE B CA 1
ATOM 1945 C C . ILE B 1 114 ? 32.743 -56.335 -7.765 1.00 101.84 92 ILE B C 1
ATOM 1946 O O . ILE B 1 114 ? 33.815 -56.559 -7.151 1.00 99.70 92 ILE B O 1
ATOM 1951 N N . PHE B 1 115 ? 31.576 -56.256 -7.131 1.00 94.76 93 PHE B N 1
ATOM 1952 C CA . PHE B 1 115 ? 31.510 -56.435 -5.662 1.00 90.69 93 PHE B CA 1
ATOM 1953 C C . PHE B 1 115 ? 31.818 -57.897 -5.310 1.00 90.26 93 PHE B C 1
ATOM 1954 O O . PHE B 1 115 ? 32.433 -58.222 -4.370 1.00 87.81 93 PHE B O 1
ATOM 1962 N N . ALA B 1 116 ? 31.178 -58.779 -6.072 1.00 95.64 94 ALA B N 1
ATOM 1963 C CA . ALA B 1 116 ? 31.314 -60.227 -5.871 1.00 106.45 94 ALA B CA 1
ATOM 1964 C C . ALA B 1 116 ? 32.772 -60.588 -5.941 1.00 111.80 94 ALA B C 1
ATOM 1965 O O . ALA B 1 116 ? 33.246 -61.346 -5.098 1.00 105.17 94 ALA B O 1
ATOM 1967 N N . PHE B 1 117 ? 33.489 -59.967 -6.839 1.00 124.05 95 PHE B N 1
ATOM 1968 C CA . PHE B 1 117 ? 34.941 -60.208 -6.985 1.00 133.30 95 PHE B CA 1
ATOM 1969 C C . PHE B 1 117 ? 35.720 -59.614 -5.809 1.00 119.25 95 PHE B C 1
ATOM 1970 O O . PHE B 1 117 ? 36.660 -60.203 -5.355 1.00 105.17 95 PHE B O 1
ATOM 1978 N N . GLU B 1 118 ? 35.290 -58.456 -5.314 1.00 113.31 96 GLU B N 1
ATOM 1979 C CA . GLU B 1 118 ? 35.892 -57.888 -4.104 1.00 118.68 96 GLU B CA 1
ATOM 1980 C C . GLU B 1 118 ? 35.891 -58.961 -2.998 1.00 122.37 96 GLU B C 1
ATOM 1981 O O . GLU B 1 118 ? 36.858 -59.036 -2.193 1.00 127.20 96 GLU B O 1
ATOM 1987 N N . GLY B 1 119 ? 34.725 -59.590 -2.833 1.00 126.74 97 GLY B N 1
ATOM 1988 C CA . GLY B 1 119 ? 34.597 -60.547 -1.731 1.00 130.41 97 GLY B CA 1
ATOM 1989 C C . GLY B 1 119 ? 35.569 -61.715 -1.876 1.00 133.82 97 GLY B C 1
ATOM 1990 O O . GLY B 1 119 ? 36.149 -62.243 -0.910 1.00 121.95 97 GLY B O 1
ATOM 1991 N N . ILE B 1 120 ? 35.819 -62.086 -3.123 1.00 143.38 98 ILE B N 1
ATOM 1992 C CA . ILE B 1 120 ? 36.738 -63.180 -3.456 1.00 156.46 98 ILE B CA 1
ATOM 1993 C C . ILE B 1 120 ? 38.150 -62.762 -3.110 1.00 157.93 98 ILE B C 1
ATOM 1994 O O . ILE B 1 120 ? 38.916 -63.643 -2.516 1.00 164.68 98 ILE B O 1
ATOM 1999 N N . LEU B 1 121 ? 38.500 -61.504 -3.436 1.00 154.45 99 LEU B N 1
ATOM 2000 C CA . LEU B 1 121 ? 39.836 -60.993 -3.120 1.00 148.73 99 LEU B CA 1
ATOM 2001 C C . LEU B 1 121 ? 40.081 -61.023 -1.603 1.00 140.64 99 LEU B C 1
ATOM 2002 O O . LEU B 1 121 ? 41.218 -61.351 -1.101 1.00 144.98 99 LEU B O 1
ATOM 2007 N N . ILE B 1 122 ? 39.077 -60.668 -0.831 1.00 132.53 100 ILE B N 1
ATOM 2008 C CA . ILE B 1 122 ? 39.211 -60.616 0.583 1.00 137.17 100 ILE B CA 1
ATOM 2009 C C . ILE B 1 122 ? 39.328 -62.035 1.179 1.00 145.87 100 ILE B C 1
ATOM 2010 O O . ILE B 1 122 ? 40.142 -62.229 2.074 1.00 142.68 100 ILE B O 1
ATOM 2015 N N . LYS B 1 123 ? 38.564 -63.002 0.709 1.00 164.32 101 LYS B N 1
ATOM 2016 C CA . LYS B 1 123 ? 38.539 -64.308 1.373 1.00 179.85 101 LYS B CA 1
ATOM 2017 C C . LYS B 1 123 ? 39.893 -64.996 1.223 1.00 181.84 101 LYS B C 1
ATOM 2018 O O . LYS B 1 123 ? 40.215 -65.798 2.084 1.00 179.23 101 LYS B O 1
ATOM 2024 N N . LYS B 1 124 ? 40.662 -64.688 0.178 1.00 178.28 102 LYS B N 1
ATOM 2025 C CA . LYS B 1 124 ? 41.943 -65.342 0.016 1.00 177.84 102 LYS B CA 1
ATOM 2026 C C . LYS B 1 124 ? 42.954 -64.851 1.070 1.00 181.71 102 LYS B C 1
ATOM 2027 O O . LYS B 1 124 ? 43.805 -65.574 1.611 1.00 182.31 102 LYS B O 1
ATOM 2033 N N . LEU B 1 125 ? 42.751 -63.613 1.451 1.00 187.36 103 LEU B N 1
ATOM 2034 C CA . LEU B 1 125 ? 43.682 -62.863 2.258 1.00 202.03 103 LEU B CA 1
ATOM 2035 C C . LEU B 1 125 ? 43.429 -63.080 3.748 1.00 199.78 103 LEU B C 1
ATOM 2036 O O . LEU B 1 125 ? 44.370 -62.946 4.523 1.00 200.70 103 LEU B O 1
ATOM 2041 N N . LEU B 1 126 ? 42.212 -63.423 4.166 1.00 200.10 104 LEU B N 1
ATOM 2042 C CA . LEU B 1 126 ? 41.950 -63.587 5.575 1.00 205.76 104 LEU B CA 1
ATOM 2043 C C . LEU B 1 126 ? 42.461 -64.946 6.075 1.00 213.97 104 LEU B C 1
ATOM 2044 O O . LEU B 1 126 ? 42.642 -65.142 7.300 1.00 215.90 104 LEU B O 1
ATOM 2049 N N . ARG B 1 127 ? 42.691 -65.864 5.130 1.00 218.81 105 ARG B N 1
ATOM 2050 C CA . ARG B 1 127 ? 42.964 -67.234 5.502 1.00 217.42 105 ARG B CA 1
ATOM 2051 C C . ARG B 1 127 ? 44.473 -67.419 5.578 1.00 224.62 105 ARG B C 1
ATOM 2052 O O . ARG B 1 127 ? 44.968 -67.905 6.573 1.00 229.32 105 ARG B O 1
ATOM 2060 N N . GLN B 1 128 ? 45.148 -66.890 4.555 1.00 226.46 106 GLN B N 1
ATOM 2061 C CA . GLN B 1 128 ? 46.555 -67.072 4.362 1.00 227.93 106 GLN B CA 1
ATOM 2062 C C . GLN B 1 128 ? 47.410 -66.291 5.376 1.00 228.73 106 GLN B C 1
ATOM 2063 O O . GLN B 1 128 ? 48.451 -66.785 5.790 1.00 225.51 106 GLN B O 1
ATOM 2069 N N . GLN B 1 129 ? 46.974 -65.108 5.786 1.00 234.82 107 GLN B N 1
ATOM 2070 C CA . GLN B 1 129 ? 47.698 -64.330 6.767 1.00 240.63 107 GLN B CA 1
ATOM 2071 C C . GLN B 1 129 ? 47.372 -64.861 8.174 1.00 253.31 107 GLN B C 1
ATOM 2072 O O . GLN B 1 129 ? 46.209 -65.105 8.499 1.00 256.26 107 GLN B O 1
ATOM 2078 N N . ILE B 1 130 ? 48.416 -65.029 8.976 1.00 259.06 108 ILE B N 1
ATOM 2079 C CA . ILE B 1 130 ? 48.261 -65.652 10.276 1.00 256.75 108 ILE B CA 1
ATOM 2080 C C . ILE B 1 130 ? 47.764 -64.655 11.328 1.00 259.84 108 ILE B C 1
ATOM 2081 O O . ILE B 1 130 ? 47.079 -65.069 12.298 1.00 274.33 108 ILE B O 1
ATOM 2086 N N . ALA B 1 131 ? 48.115 -63.382 11.160 1.00 251.18 109 ALA B N 1
ATOM 2087 C CA . ALA B 1 131 ? 47.484 -62.300 11.978 1.00 239.17 109 ALA B CA 1
ATOM 2088 C C . ALA B 1 131 ? 46.883 -61.165 11.126 1.00 233.18 109 ALA B C 1
ATOM 2089 O O . ALA B 1 131 ? 47.540 -60.125 10.938 1.00 217.94 109 ALA B O 1
ATOM 2091 N N . PRO B 1 132 ? 45.597 -61.309 10.712 1.00 229.91 110 PRO B N 1
ATOM 2092 C CA . PRO B 1 132 ? 45.133 -60.519 9.581 1.00 221.76 110 PRO B CA 1
ATOM 2093 C C . PRO B 1 132 ? 44.705 -59.067 9.847 1.00 215.99 110 PRO B C 1
ATOM 2094 O O . PRO B 1 132 ? 43.707 -58.842 10.527 1.00 213.59 110 PRO B O 1
ATOM 2098 N N . ASP B 1 133 ? 45.381 -58.124 9.197 1.00 210.61 111 ASP B N 1
ATOM 2099 C CA . ASP B 1 133 ? 45.300 -56.729 9.534 1.00 202.97 111 ASP B CA 1
ATOM 2100 C C . ASP B 1 133 ? 44.236 -56.012 8.740 1.00 205.53 111 ASP B C 1
ATOM 2101 O O . ASP B 1 133 ? 44.429 -55.698 7.549 1.00 203.57 111 ASP B O 1
ATOM 2106 N N . VAL B 1 134 ? 43.135 -55.704 9.428 1.00 208.47 112 VAL B N 1
ATOM 2107 C CA . VAL B 1 134 ? 41.883 -55.243 8.766 1.00 199.00 112 VAL B CA 1
ATOM 2108 C C . VAL B 1 134 ? 41.903 -53.700 8.603 1.00 192.72 112 VAL B C 1
ATOM 2109 O O . VAL B 1 134 ? 41.035 -53.088 7.931 1.00 180.71 112 VAL B O 1
ATOM 2113 N N . ASP B 1 135 ? 42.913 -53.049 9.183 1.00 191.70 113 ASP B N 1
ATOM 2114 C CA . ASP B 1 135 ? 43.274 -51.661 8.825 1.00 196.34 113 ASP B CA 1
ATOM 2115 C C . ASP B 1 135 ? 43.358 -51.530 7.307 1.00 198.22 113 ASP B C 1
ATOM 2116 O O . ASP B 1 135 ? 42.742 -50.642 6.703 1.00 183.42 113 ASP B O 1
ATOM 2121 N N . THR B 1 136 ? 44.160 -52.424 6.722 1.00 212.91 114 THR B N 1
ATOM 2122 C CA . THR B 1 136 ? 44.605 -52.318 5.343 1.00 222.62 114 THR B CA 1
ATOM 2123 C C . THR B 1 136 ? 43.541 -52.882 4.398 1.00 229.34 114 THR B C 1
ATOM 2124 O O . THR B 1 136 ? 43.607 -52.600 3.213 1.00 236.34 114 THR B O 1
ATOM 2128 N N . TYR B 1 137 ? 42.574 -53.654 4.909 1.00 228.60 115 TYR B N 1
ATOM 2129 C CA . TYR B 1 137 ? 41.499 -54.261 4.067 1.00 211.98 115 TYR B CA 1
ATOM 2130 C C . TYR B 1 137 ? 40.510 -53.172 3.616 1.00 185.03 115 TYR B C 1
ATOM 2131 O O . TYR B 1 137 ? 39.684 -53.365 2.694 1.00 158.09 115 TYR B O 1
ATOM 2140 N N . LYS B 1 138 ? 40.575 -52.065 4.358 1.00 172.34 116 LYS B N 1
ATOM 2141 C CA . LYS B 1 138 ? 39.740 -50.923 4.123 1.00 162.67 116 LYS B CA 1
ATOM 2142 C C . LYS B 1 138 ? 40.108 -50.328 2.760 1.00 156.92 116 LYS B C 1
ATOM 2143 O O . LYS B 1 138 ? 39.264 -49.702 2.143 1.00 150.06 116 LYS B O 1
ATOM 2149 N N . GLU B 1 139 ? 41.374 -50.491 2.371 1.00 162.11 117 GLU B N 1
ATOM 2150 C CA . GLU B 1 139 ? 41.902 -49.884 1.168 1.00 178.41 117 GLU B CA 1
ATOM 2151 C C . GLU B 1 139 ? 41.319 -50.582 -0.073 1.00 181.96 117 GLU B C 1
ATOM 2152 O O . GLU B 1 139 ? 41.422 -50.058 -1.165 1.00 199.48 117 GLU B O 1
ATOM 2158 N N . ILE B 1 140 ? 40.803 -51.792 0.094 1.00 170.11 118 ILE B N 1
ATOM 2159 C CA . ILE B 1 140 ? 40.270 -52.517 -1.030 1.00 156.54 118 ILE B CA 1
ATOM 2160 C C . ILE B 1 140 ? 38.996 -51.835 -1.504 1.00 131.72 118 ILE B C 1
ATOM 2161 O O . ILE B 1 140 ? 38.828 -51.667 -2.679 1.00 118.72 118 ILE B O 1
ATOM 2166 N N . SER B 1 141 ? 38.150 -51.496 -0.537 1.00 125.59 119 SER B N 1
ATOM 2167 C CA . SER B 1 141 ? 36.896 -50.828 -0.814 1.00 132.91 119 SER B CA 1
ATOM 2168 C C . SER B 1 141 ? 37.125 -49.493 -1.539 1.00 135.44 119 SER B C 1
ATOM 2169 O O . SER B 1 141 ? 36.304 -49.030 -2.251 1.00 132.03 119 SER B O 1
ATOM 2172 N N . TYR B 1 142 ? 38.275 -48.861 -1.318 1.00 142.56 120 TYR B N 1
ATOM 2173 C CA . TYR B 1 142 ? 38.611 -47.598 -2.003 1.00 147.63 120 TYR B CA 1
ATOM 2174 C C . TYR B 1 142 ? 38.828 -47.799 -3.514 1.00 143.07 120 TYR B C 1
ATOM 2175 O O . TYR B 1 142 ? 38.324 -47.045 -4.332 1.00 136.61 120 TYR B O 1
ATOM 2184 N N . PHE B 1 143 ? 39.645 -48.755 -3.875 1.00 137.62 121 PHE B N 1
ATOM 2185 C CA . PHE B 1 143 ? 39.969 -48.953 -5.285 1.00 142.48 121 PHE B CA 1
ATOM 2186 C C . PHE B 1 143 ? 38.804 -49.581 -6.047 1.00 141.91 121 PHE B C 1
ATOM 2187 O O . PHE B 1 143 ? 38.665 -49.373 -7.236 1.00 136.11 121 PHE B O 1
ATOM 2195 N N . VAL B 1 144 ? 37.977 -50.317 -5.335 1.00 148.93 122 VAL B N 1
ATOM 2196 C CA . VAL B 1 144 ? 36.749 -50.858 -5.940 1.00 146.99 122 VAL B CA 1
ATOM 2197 C C . VAL B 1 144 ? 35.786 -49.692 -6.221 1.00 138.76 122 VAL B C 1
ATOM 2198 O O . VAL B 1 144 ? 35.180 -49.633 -7.349 1.00 129.29 122 VAL B O 1
ATOM 2202 N N . ALA B 1 145 ? 35.627 -48.813 -5.217 1.00 134.64 123 ALA B N 1
ATOM 2203 C CA . ALA B 1 145 ? 34.721 -47.694 -5.369 1.00 135.24 123 ALA B CA 1
ATOM 2204 C C . ALA B 1 145 ? 35.207 -46.750 -6.463 1.00 133.16 123 ALA B C 1
ATOM 2205 O O . ALA B 1 145 ? 34.416 -46.208 -7.184 1.00 122.28 123 ALA B O 1
ATOM 2207 N N . GLU B 1 146 ? 36.487 -46.543 -6.586 1.00 140.57 124 GLU B N 1
ATOM 2208 C CA . GLU B 1 146 ? 37.087 -45.753 -7.673 1.00 150.96 124 GLU B CA 1
ATOM 2209 C C . GLU B 1 146 ? 36.750 -46.330 -9.060 1.00 150.73 124 GLU B C 1
ATOM 2210 O O . GLU B 1 146 ? 36.271 -45.630 -9.977 1.00 147.69 124 GLU B O 1
ATOM 2216 N N . PHE B 1 147 ? 36.921 -47.617 -9.176 1.00 144.19 125 PHE B N 1
ATOM 2217 C CA . PHE B 1 147 ? 36.673 -48.255 -10.498 1.00 141.74 125 PHE B CA 1
ATOM 2218 C C . PHE B 1 147 ? 35.203 -48.089 -10.886 1.00 132.74 125 PHE B C 1
ATOM 2219 O O . PHE B 1 147 ? 34.871 -47.779 -12.070 1.00 122.82 125 PHE B O 1
ATOM 2227 N N . ILE B 1 148 ? 34.324 -48.228 -9.886 1.00 137.54 126 ILE B N 1
ATOM 2228 C CA . ILE B 1 148 ? 32.870 -48.195 -10.155 1.00 137.00 126 ILE B CA 1
ATOM 2229 C C . ILE B 1 148 ? 32.536 -46.738 -10.505 1.00 134.20 126 ILE B C 1
ATOM 2230 O O . ILE B 1 148 ? 31.859 -46.513 -11.433 1.00 137.96 126 ILE B O 1
ATOM 2235 N N . MET B 1 149 ? 33.058 -45.777 -9.720 1.00 128.81 127 MET B N 1
ATOM 2236 C CA . MET B 1 149 ? 32.647 -44.415 -9.818 1.00 126.88 127 MET B CA 1
ATOM 2237 C C . MET B 1 149 ? 33.121 -43.856 -11.165 1.00 136.47 127 MET B C 1
ATOM 2238 O O . MET B 1 149 ? 32.387 -43.061 -11.857 1.00 139.73 127 MET B O 1
ATOM 2243 N N . ASN B 1 150 ? 34.315 -44.315 -11.561 1.00 140.84 128 ASN B N 1
ATOM 2244 C CA . ASN B 1 150 ? 35.020 -43.799 -12.774 1.00 141.99 128 ASN B CA 1
ATOM 2245 C C . ASN B 1 150 ? 34.451 -44.435 -14.045 1.00 147.21 128 ASN B C 1
ATOM 2246 O O . ASN B 1 150 ? 34.069 -43.735 -14.987 1.00 150.61 128 ASN B O 1
ATOM 2251 N N . ASN B 1 151 ? 34.395 -45.761 -14.085 1.00 148.76 129 ASN B N 1
ATOM 2252 C CA . ASN B 1 151 ? 33.980 -46.472 -15.257 1.00 149.58 129 ASN B CA 1
ATOM 2253 C C . ASN B 1 151 ? 32.453 -46.589 -15.348 1.00 152.05 129 ASN B C 1
ATOM 2254 O O . ASN B 1 151 ? 31.913 -46.399 -16.474 1.00 159.29 129 ASN B O 1
ATOM 2259 N N . THR B 1 152 ? 31.770 -46.887 -14.261 1.00 154.96 130 THR B N 1
ATOM 2260 C CA . THR B 1 152 ? 30.348 -47.196 -14.349 1.00 163.41 130 THR B CA 1
ATOM 2261 C C . THR B 1 152 ? 29.455 -46.126 -13.684 1.00 157.37 130 THR B C 1
ATOM 2262 O O . THR B 1 152 ? 28.180 -46.274 -13.726 1.00 148.83 130 THR B O 1
ATOM 2266 N N . GLY B 1 153 ? 30.033 -45.039 -13.153 1.00 157.68 131 GLY B N 1
ATOM 2267 C CA . GLY B 1 153 ? 29.239 -44.087 -12.391 1.00 153.53 131 GLY B CA 1
ATOM 2268 C C . GLY B 1 153 ? 28.257 -43.368 -13.290 1.00 155.13 131 GLY B C 1
ATOM 2269 O O . GLY B 1 153 ? 27.076 -43.053 -12.926 1.00 151.52 131 GLY B O 1
ATOM 2270 N N . GLU B 1 154 ? 28.661 -43.192 -14.549 1.00 155.40 132 GLU B N 1
ATOM 2271 C CA . GLU B 1 154 ? 27.922 -42.527 -15.572 1.00 150.80 132 GLU B CA 1
ATOM 2272 C C . GLU B 1 154 ? 26.653 -43.322 -15.867 1.00 151.07 132 GLU B C 1
ATOM 2273 O O . GLU B 1 154 ? 25.546 -42.762 -15.964 1.00 153.13 132 GLU B O 1
ATOM 2279 N N . TRP B 1 155 ? 26.870 -44.622 -16.073 1.00 152.57 133 TRP B N 1
ATOM 2280 C CA . TRP B 1 155 ? 25.847 -45.619 -16.305 1.00 154.15 133 TRP B CA 1
ATOM 2281 C C . TRP B 1 155 ? 24.838 -45.629 -15.150 1.00 149.47 133 TRP B C 1
ATOM 2282 O O . TRP B 1 155 ? 23.614 -45.686 -15.472 1.00 155.14 133 TRP B O 1
ATOM 2293 N N . ILE B 1 156 ? 25.300 -45.617 -13.905 1.00 140.52 134 ILE B N 1
ATOM 2294 C CA . ILE B 1 156 ? 24.391 -45.775 -12.741 1.00 140.65 134 ILE B CA 1
ATOM 2295 C C . ILE B 1 156 ? 23.378 -44.625 -12.680 1.00 147.46 134 ILE B C 1
ATOM 2296 O O . ILE B 1 156 ? 22.187 -44.902 -12.502 1.00 150.62 134 ILE B O 1
ATOM 2301 N N . ARG B 1 157 ? 23.850 -43.364 -12.773 1.00 148.35 135 ARG B N 1
ATOM 2302 C CA . ARG B 1 157 ? 22.958 -42.203 -12.595 1.00 143.68 135 ARG B CA 1
ATOM 2303 C C . ARG B 1 157 ? 21.881 -42.230 -13.688 1.00 139.88 135 ARG B C 1
ATOM 2304 O O . ARG B 1 157 ? 20.726 -41.863 -13.458 1.00 125.27 135 ARG B O 1
ATOM 2312 N N . GLN B 1 158 ? 22.292 -42.708 -14.876 1.00 149.03 136 GLN B N 1
ATOM 2313 C CA . GLN B 1 158 ? 21.524 -42.657 -16.092 1.00 157.57 136 GLN B CA 1
ATOM 2314 C C . GLN B 1 158 ? 20.535 -43.816 -16.143 1.00 153.62 136 GLN B C 1
ATOM 2315 O O . GLN B 1 158 ? 19.539 -43.715 -16.875 1.00 148.55 136 GLN B O 1
ATOM 2321 N N . ASN B 1 159 ? 20.786 -44.869 -15.357 1.00 152.85 137 ASN B N 1
ATOM 2322 C CA . ASN B 1 159 ? 19.933 -46.053 -15.282 1.00 152.66 137 ASN B CA 1
ATOM 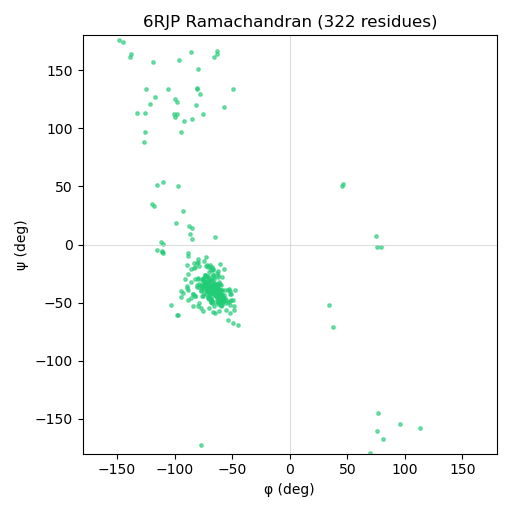2323 C C . ASN B 1 159 ? 19.172 -46.190 -13.955 1.00 154.44 137 ASN B C 1
ATOM 2324 O O . ASN B 1 159 ? 19.132 -47.246 -13.377 1.00 165.13 137 ASN B O 1
ATOM 2329 N N . GLY B 1 160 ? 18.445 -45.131 -13.610 1.00 149.69 138 GLY B N 1
ATOM 2330 C CA . GLY B 1 160 ? 17.570 -45.117 -12.452 1.00 137.83 138 GLY B CA 1
ATOM 2331 C C . GLY B 1 160 ? 18.302 -44.994 -11.127 1.00 132.35 138 GLY B C 1
ATOM 2332 O O . GLY B 1 160 ? 17.608 -45.054 -10.067 1.00 121.68 138 GLY B O 1
ATOM 2333 N N . GLY B 1 161 ? 19.646 -44.960 -11.138 1.00 131.79 139 GLY B N 1
ATOM 2334 C CA . GLY B 1 161 ? 20.337 -44.921 -9.885 1.00 129.90 139 GLY B CA 1
ATOM 2335 C C . GLY B 1 161 ? 20.344 -46.277 -9.196 1.00 126.71 139 GLY B C 1
ATOM 2336 O O . GLY B 1 161 ? 20.212 -47.302 -9.856 1.00 130.30 139 GLY B O 1
ATOM 2337 N N . TRP B 1 162 ? 20.595 -46.261 -7.878 1.00 119.26 140 TRP B N 1
ATOM 2338 C CA . TRP B 1 162 ? 20.525 -47.461 -7.070 1.00 108.82 140 TRP B CA 1
ATOM 2339 C C . TRP B 1 162 ? 19.129 -47.664 -6.518 1.00 110.30 140 TRP B C 1
ATOM 2340 O O . TRP B 1 162 ? 18.603 -48.758 -6.525 1.00 123.40 140 TRP B O 1
ATOM 2351 N N . GLU B 1 163 ? 18.481 -46.573 -6.151 1.00 114.20 141 GLU B N 1
ATOM 2352 C CA . GLU B 1 163 ? 17.256 -46.608 -5.373 1.00 125.17 141 GLU B CA 1
ATOM 2353 C C . GLU B 1 163 ? 16.060 -47.046 -6.234 1.00 126.23 141 GLU B C 1
ATOM 2354 O O . GLU B 1 163 ? 15.173 -47.803 -5.775 1.00 124.33 141 GLU B O 1
ATOM 2360 N N . ASN B 1 164 ? 15.975 -46.539 -7.491 1.00 128.62 142 ASN B N 1
ATOM 2361 C CA . ASN B 1 164 ? 14.915 -46.930 -8.423 1.00 134.72 142 ASN B CA 1
ATOM 2362 C C . ASN B 1 164 ? 15.468 -47.762 -9.605 1.00 132.46 142 ASN B C 1
ATOM 2363 O O . ASN B 1 164 ? 14.697 -48.139 -10.506 1.00 131.25 142 ASN B O 1
ATOM 2368 N N . GLY B 1 165 ? 16.797 -47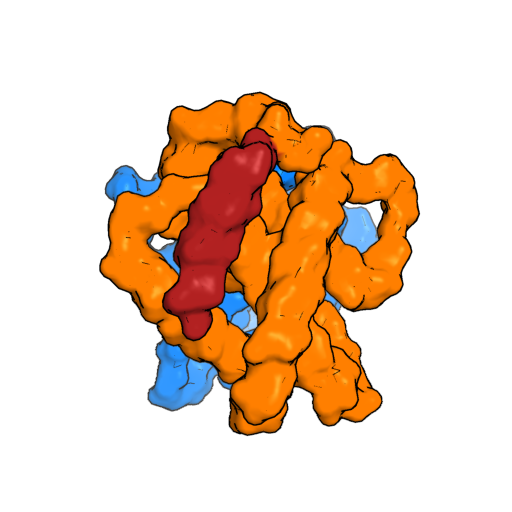.895 -9.656 1.00 126.42 143 GLY B N 1
ATOM 2369 C CA . GLY B 1 165 ? 17.360 -48.700 -10.742 1.00 122.02 143 GLY B CA 1
ATOM 2370 C C . GLY B 1 165 ? 17.667 -50.113 -10.306 1.00 110.59 143 GLY B C 1
ATOM 2371 O O . GLY B 1 165 ? 17.068 -51.054 -10.754 1.00 112.22 143 GLY B O 1
ATOM 2372 N N . PHE B 1 166 ? 18.542 -50.212 -9.336 1.00 98.60 144 PHE B N 1
ATOM 2373 C CA . PHE B 1 166 ? 19.100 -51.477 -8.876 1.00 90.94 144 PHE B CA 1
ATOM 2374 C C . PHE B 1 166 ? 18.157 -52.170 -7.893 1.00 95.09 144 PHE B C 1
ATOM 2375 O O . PHE B 1 166 ? 17.897 -53.375 -8.014 1.00 106.36 144 PHE B O 1
ATOM 2383 N N . VAL B 1 167 ? 17.597 -51.434 -6.949 1.00 101.60 145 VAL B N 1
ATOM 2384 C CA . VAL B 1 167 ? 16.646 -51.998 -5.991 1.00 103.05 145 VAL B CA 1
ATOM 2385 C C . VAL B 1 167 ? 15.426 -52.577 -6.728 1.00 106.17 145 VAL B C 1
ATOM 2386 O O . VAL B 1 167 ? 15.099 -53.753 -6.515 1.00 100.03 145 VAL B O 1
ATOM 2390 N N . LYS B 1 168 ? 14.803 -51.814 -7.589 1.00 107.15 146 LYS B N 1
ATOM 2391 C CA . LYS B 1 168 ? 13.569 -52.276 -8.236 1.00 110.08 146 LYS B CA 1
ATOM 2392 C C . LYS B 1 168 ? 13.835 -53.601 -8.984 1.00 105.07 146 LYS B C 1
ATOM 2393 O O . LYS B 1 168 ? 12.875 -54.290 -9.356 1.00 106.09 146 LYS B O 1
ATOM 2399 N N . LYS B 1 169 ? 15.075 -53.888 -9.315 1.00 96.38 147 LYS B N 1
ATOM 2400 C CA . LYS B 1 169 ? 15.444 -54.995 -10.157 1.00 91.58 147 LYS B CA 1
ATOM 2401 C C . LYS B 1 169 ? 15.751 -56.214 -9.294 1.00 84.69 147 LYS B C 1
ATOM 2402 O O . LYS B 1 169 ? 15.443 -57.311 -9.688 1.00 85.80 147 LYS B O 1
ATOM 2408 N N . PHE B 1 170 ? 16.441 -56.019 -8.182 1.00 82.78 148 PHE B N 1
ATOM 2409 C CA . PHE B 1 170 ? 16.884 -57.239 -7.421 1.00 86.87 148 PHE B CA 1
ATOM 2410 C C . PHE B 1 170 ? 16.157 -57.425 -6.084 1.00 87.55 148 PHE B C 1
ATOM 2411 O O . PHE B 1 170 ? 16.349 -58.468 -5.426 1.00 89.65 148 PHE B O 1
ATOM 2419 N N . GLU B 1 171 ? 15.352 -56.459 -5.674 1.00 93.45 149 GLU B N 1
ATOM 2420 C CA . GLU B 1 171 ? 14.651 -56.508 -4.386 1.00 102.23 149 GLU B CA 1
ATOM 2421 C C . GLU B 1 171 ? 13.654 -57.681 -4.455 1.00 107.40 149 GLU B C 1
ATOM 2422 O O . GLU B 1 171 ? 13.259 -58.247 -5.517 1.00 98.78 149 GLU B O 1
ATOM 2438 N N . ILE C 2 2 ? 55.605 -32.281 17.415 1.00 74.14 2 ILE C N 1
ATOM 2439 C CA . ILE C 2 2 ? 54.700 -32.204 16.227 1.00 70.19 2 ILE C CA 1
ATOM 2440 C C . ILE C 2 2 ? 53.281 -31.907 16.743 1.00 67.59 2 ILE C C 1
ATOM 2441 O O . ILE C 2 2 ? 52.640 -30.924 16.306 1.00 66.07 2 ILE C O 1
ATOM 2452 N N . GLU C 2 4 ? 52.344 -30.551 19.489 1.00 70.78 4 GLU C N 1
ATOM 2453 C CA . GLU C 2 4 ? 52.377 -29.180 20.091 1.00 71.82 4 GLU C CA 1
ATOM 2454 C C . GLU C 2 4 ? 52.196 -28.116 19.020 1.00 73.56 4 GLU C C 1
ATOM 2455 O O . GLU C 2 4 ? 51.324 -27.189 19.140 1.00 76.52 4 GLU C O 1
ATOM 2460 N N . ALA C 2 5 ? 53.022 -28.224 17.969 1.00 70.51 5 ALA C N 1
ATOM 2461 C CA . ALA C 2 5 ? 53.038 -27.256 16.910 1.00 67.66 5 ALA C CA 1
ATOM 2462 C C . ALA C 2 5 ? 51.663 -27.218 16.234 1.00 65.15 5 ALA C C 1
ATOM 2463 O O . ALA C 2 5 ? 51.063 -26.164 16.146 1.00 64.25 5 ALA C O 1
ATOM 2465 N N . LEU C 2 6 ? 51.125 -28.362 15.851 1.00 64.22 6 LEU C N 1
ATOM 2466 C CA . LEU C 2 6 ? 49.857 -28.334 15.146 1.00 66.29 6 LEU C CA 1
ATOM 2467 C C . LEU C 2 6 ? 48.790 -27.737 16.053 1.00 70.04 6 LEU C C 1
ATOM 2468 O O . LEU C 2 6 ? 47.868 -27.130 15.570 1.00 72.05 6 LEU C O 1
ATOM 2473 N N . ARG C 2 7 ? 48.874 -28.000 17.348 1.00 74.90 7 ARG C N 1
ATOM 2474 C CA . ARG C 2 7 ? 47.840 -27.552 18.277 1.00 79.28 7 ARG C CA 1
ATOM 2475 C C . ARG C 2 7 ? 47.911 -26.026 18.407 1.00 83.63 7 ARG C C 1
ATOM 2476 O O . ARG C 2 7 ? 46.897 -25.343 18.244 1.00 90.29 7 ARG C O 1
ATOM 2484 N N . ARG C 2 8 ? 49.104 -25.522 18.762 1.00 83.15 8 ARG C N 1
ATOM 2485 C CA . ARG C 2 8 ? 49.428 -24.098 18.983 1.00 83.26 8 ARG C CA 1
ATOM 2486 C C . ARG C 2 8 ? 49.050 -23.276 17.732 1.00 83.85 8 ARG C C 1
ATOM 2487 O O . ARG C 2 8 ? 48.251 -22.314 17.731 1.00 91.03 8 ARG C O 1
ATOM 2495 N N . ILE C 2 9 ? 49.630 -23.709 16.631 1.00 78.54 9 ILE C N 1
ATOM 2496 C CA . ILE C 2 9 ? 49.541 -22.979 15.369 1.00 73.06 9 ILE C CA 1
ATOM 2497 C C . ILE C 2 9 ? 48.119 -23.072 14.843 1.00 71.19 9 ILE C C 1
ATOM 2498 O O . ILE C 2 9 ? 47.563 -22.101 14.365 1.00 69.22 9 ILE C O 1
ATOM 2503 N N . GLY C 2 10 ? 47.561 -24.263 14.950 1.00 71.54 10 GLY C N 1
ATOM 2504 C CA . GLY C 2 10 ? 46.234 -24.486 14.478 1.00 72.05 10 GLY C CA 1
ATOM 2505 C C . GLY C 2 10 ? 45.272 -23.630 15.262 1.00 74.26 10 GLY C C 1
ATOM 2506 O O . GLY C 2 10 ? 44.290 -23.174 14.737 1.00 72.94 10 GLY C O 1
ATOM 2507 N N . ASP C 2 11 ? 45.549 -23.454 16.547 1.00 78.51 11 ASP C N 1
ATOM 2508 C CA . ASP C 2 11 ? 44.646 -22.701 17.436 1.00 81.12 11 ASP C CA 1
ATOM 2509 C C . ASP C 2 11 ? 44.780 -21.189 17.225 1.00 82.02 11 ASP C C 1
ATOM 2510 O O . ASP C 2 11 ? 43.767 -20.458 17.169 1.00 79.03 11 ASP C O 1
ATOM 2515 N N . ALA C 2 12 ? 46.042 -20.778 17.047 1.00 83.57 12 ALA C N 1
ATOM 2516 C CA . ALA C 2 12 ? 46.464 -19.398 16.701 1.00 82.63 12 ALA C CA 1
ATOM 2517 C C . ALA C 2 12 ? 45.806 -18.943 15.393 1.00 83.81 12 ALA C C 1
ATOM 2518 O O . ALA C 2 12 ? 45.277 -17.831 15.348 1.00 88.56 12 ALA C O 1
ATOM 2520 N N . PHE C 2 13 ? 45.888 -19.775 14.343 1.00 77.43 13 PHE C N 1
ATOM 2521 C CA . PHE C 2 13 ? 45.340 -19.369 13.088 1.00 75.63 13 PHE C CA 1
ATOM 2522 C C . PHE C 2 13 ? 43.811 -19.300 13.195 1.00 80.33 13 PHE C C 1
ATOM 2523 O O . PHE C 2 13 ? 43.180 -18.621 12.368 1.00 79.18 13 PHE C O 1
ATOM 2531 N N . ASN C 2 14 ? 43.214 -20.018 14.164 1.00 86.24 14 ASN C N 1
ATOM 2532 C CA . ASN C 2 14 ? 41.753 -19.998 14.342 1.00 89.76 14 ASN C CA 1
ATOM 2533 C C . ASN C 2 14 ? 41.396 -18.644 14.943 1.00 94.80 14 ASN C C 1
ATOM 2534 O O . ASN C 2 14 ? 40.370 -18.065 14.600 1.00 97.35 14 ASN C O 1
ATOM 2539 N N . ALA C 2 15 ? 42.263 -18.185 15.847 1.00 96.95 15 ALA C N 1
ATOM 2540 C CA . ALA C 2 15 ? 42.095 -16.912 16.522 1.00 98.24 15 ALA C CA 1
ATOM 2541 C C . ALA C 2 15 ? 42.200 -15.785 15.504 1.00 97.77 15 ALA C C 1
ATOM 2542 O O . ALA C 2 15 ? 41.279 -14.997 15.352 1.00 100.31 15 ALA C O 1
ATOM 2544 N N . ALA C 2 16 ? 43.352 -15.743 14.852 1.00 96.93 16 ALA C N 1
ATOM 2545 C CA . ALA C 2 16 ? 43.660 -14.749 13.828 1.00 95.05 16 ALA C CA 1
ATOM 2546 C C . ALA C 2 16 ? 42.520 -14.631 12.808 1.00 91.57 16 ALA C C 1
ATOM 2547 O O . ALA C 2 16 ? 42.010 -13.548 12.604 1.00 86.37 16 ALA C O 1
ATOM 2549 N N . TYR C 2 17 ? 42.112 -15.716 12.157 1.00 91.78 17 TYR C N 1
ATOM 2550 C CA . TYR C 2 17 ? 41.037 -15.560 11.145 1.00 90.95 17 TYR C CA 1
ATOM 2551 C C . TYR C 2 17 ? 39.683 -15.595 11.854 1.00 90.10 17 TYR C C 1
ATOM 2552 O O . TYR C 2 17 ? 39.602 -15.609 13.078 1.00 88.99 17 TYR C O 1
ATOM 2571 N N . ILE D 2 2 ? 37.606 -65.035 -16.322 1.00 175.19 2 ILE D N 1
ATOM 2572 C CA . ILE D 2 2 ? 36.953 -63.966 -15.580 1.00 171.76 2 ILE D CA 1
ATOM 2573 C C . ILE D 2 2 ? 36.288 -62.967 -16.554 1.00 182.24 2 ILE D C 1
ATOM 2574 O O . ILE D 2 2 ? 35.090 -62.685 -16.314 1.00 207.07 2 ILE D O 1
ATOM 2585 N N . GLU D 2 4 ? 34.830 -63.889 -19.372 1.00 201.81 4 GLU D N 1
ATOM 2586 C CA . GLU D 2 4 ? 33.723 -64.917 -19.399 1.00 195.43 4 GLU D CA 1
ATOM 2587 C C . GLU D 2 4 ? 32.755 -64.814 -18.211 1.00 172.35 4 GLU D C 1
ATOM 2588 O O . GLU D 2 4 ? 31.598 -64.316 -18.387 1.00 163.21 4 GLU D O 1
ATOM 2593 N N . ALA D 2 5 ? 33.237 -65.180 -17.011 1.00 151.62 5 ALA D N 1
ATOM 2594 C CA . ALA D 2 5 ? 32.399 -65.348 -15.841 1.00 135.35 5 ALA D CA 1
ATOM 2595 C C . ALA D 2 5 ? 31.544 -64.094 -15.639 1.00 130.25 5 ALA D C 1
ATOM 2596 O O . ALA D 2 5 ? 30.328 -64.138 -15.737 1.00 136.58 5 ALA D O 1
ATOM 2598 N N . LEU D 2 6 ? 32.187 -62.959 -15.476 1.00 127.46 6 LEU D N 1
ATOM 2599 C CA . LEU D 2 6 ? 31.493 -61.820 -14.931 1.00 133.02 6 LEU D CA 1
ATOM 2600 C C . LEU D 2 6 ? 30.783 -61.017 -16.038 1.00 136.37 6 LEU D C 1
ATOM 2601 O O . LEU D 2 6 ? 30.254 -59.944 -15.733 1.00 143.55 6 LEU D O 1
ATOM 2606 N N . ARG D 2 7 ? 30.697 -61.502 -17.292 1.00 139.51 7 ARG D N 1
ATOM 2607 C CA . ARG D 2 7 ? 29.862 -60.828 -18.359 1.00 138.13 7 ARG D CA 1
ATOM 2608 C C . ARG D 2 7 ? 28.540 -61.593 -18.594 1.00 131.09 7 ARG D C 1
ATOM 2609 O O . ARG D 2 7 ? 27.448 -61.020 -18.577 1.00 120.63 7 ARG D O 1
ATOM 2617 N N . ARG D 2 8 ? 28.658 -62.895 -18.825 1.00 130.80 8 ARG D N 1
ATOM 2618 C CA . ARG D 2 8 ? 27.476 -63.764 -18.882 1.00 131.05 8 ARG D CA 1
ATOM 2619 C C . ARG D 2 8 ? 26.822 -63.846 -17.492 1.00 119.71 8 ARG D C 1
ATOM 2620 O O . ARG D 2 8 ? 25.617 -63.877 -17.456 1.00 109.64 8 ARG D O 1
ATOM 2628 N N . ILE D 2 9 ? 27.536 -63.834 -16.364 1.00 112.16 9 ILE D N 1
ATOM 2629 C CA . ILE D 2 9 ? 26.866 -63.896 -15.075 1.00 103.11 9 ILE D CA 1
ATOM 2630 C C . ILE D 2 9 ? 26.129 -62.588 -14.841 1.00 97.53 9 ILE D C 1
ATOM 2631 O O . ILE D 2 9 ? 24.999 -62.618 -14.409 1.00 105.74 9 ILE D O 1
ATOM 2636 N N . GLY D 2 10 ? 26.731 -61.480 -15.162 1.00 92.20 10 GLY D N 1
ATOM 2637 C CA . GLY D 2 10 ? 25.985 -60.257 -15.099 1.00 94.94 10 GLY D CA 1
ATOM 2638 C C . GLY D 2 10 ? 24.752 -60.284 -16.000 1.00 99.75 10 GLY D C 1
ATOM 2639 O O . GLY D 2 10 ? 23.655 -59.869 -15.615 1.00 93.70 10 GLY D O 1
ATOM 2640 N N . ASP D 2 11 ? 24.907 -60.815 -17.205 1.00 113.60 11 ASP D N 1
ATOM 2641 C CA . ASP D 2 11 ? 23.800 -60.823 -18.202 1.00 119.96 11 ASP D CA 1
ATOM 2642 C C . ASP D 2 11 ? 22.699 -61.817 -17.804 1.00 115.18 11 ASP D C 1
ATOM 2643 O O . ASP D 2 11 ? 21.525 -61.562 -18.048 1.00 110.16 11 ASP D O 1
ATOM 2648 N N . ALA D 2 12 ? 23.128 -62.940 -17.202 1.00 113.41 12 ALA D N 1
ATOM 2649 C CA . ALA D 2 12 ? 22.253 -63.972 -16.574 1.00 109.87 12 ALA D CA 1
ATOM 2650 C C . ALA D 2 12 ? 21.454 -63.373 -15.414 1.00 102.26 12 ALA D C 1
ATOM 2651 O O . ALA D 2 12 ? 20.220 -63.457 -15.399 1.00 103.80 12 ALA D O 1
ATOM 2653 N N . PHE D 2 13 ? 22.149 -62.811 -14.438 1.00 90.20 13 PHE D N 1
ATOM 2654 C CA . PHE D 2 13 ? 21.468 -62.275 -13.291 1.00 87.73 13 PHE D CA 1
ATOM 2655 C C . PHE D 2 13 ? 20.717 -61.018 -13.765 1.00 86.47 13 PHE D C 1
ATOM 2656 O O . PHE D 2 13 ? 19.748 -60.611 -13.115 1.00 86.01 13 PHE D O 1
ATOM 2664 N N . ASN D 2 14 ? 21.147 -60.386 -14.860 1.00 85.46 14 ASN D N 1
ATOM 2665 C CA . ASN D 2 14 ? 20.446 -59.176 -15.334 1.00 90.12 14 ASN D CA 1
ATOM 2666 C C . ASN D 2 14 ? 19.162 -59.639 -16.022 1.00 90.27 14 ASN D C 1
ATOM 2667 O O . ASN D 2 14 ? 18.129 -58.995 -15.967 1.00 90.30 14 ASN D O 1
ATOM 2672 N N . ALA D 2 15 ? 19.281 -60.780 -16.689 1.00 90.54 15 ALA D N 1
ATOM 2673 C CA . ALA D 2 15 ? 18.193 -61.377 -17.433 1.00 91.11 15 ALA D CA 1
ATOM 2674 C C . ALA D 2 15 ? 17.109 -61.823 -16.464 1.00 90.26 15 ALA D C 1
ATOM 2675 O O . ALA D 2 15 ? 15.961 -61.407 -16.577 1.00 93.47 15 ALA D O 1
ATOM 2677 N N . ALA D 2 16 ? 17.546 -62.694 -15.545 1.00 87.22 16 ALA D N 1
ATOM 2678 C CA . ALA D 2 16 ? 16.753 -63.216 -14.442 1.00 79.72 16 ALA D CA 1
ATOM 2679 C C . ALA D 2 16 ? 15.976 -62.074 -13.778 1.00 74.55 16 ALA D C 1
ATOM 2680 O O . ALA D 2 16 ? 14.734 -61.939 -13.909 1.00 70.48 16 ALA D O 1
ATOM 2682 N N . TYR D 2 17 ? 16.709 -61.205 -13.120 1.00 72.53 17 TYR D N 1
ATOM 2683 C CA . TYR D 2 17 ? 16.022 -60.199 -12.310 1.00 73.85 17 TYR D CA 1
ATOM 2684 C C . TYR D 2 17 ? 15.586 -59.043 -13.231 1.00 76.29 17 TYR D C 1
ATOM 2685 O O . TYR D 2 17 ? 14.558 -58.342 -13.075 1.00 79.31 17 TYR D O 1
#

B-factor: mean 118.46, std 47.43, range [40.53, 274.33]

Secondary structure (DSSP, 8-state):
-HHHHHHHHHHHHHHHHHHHHTT---STTSS-HHHHHHHHHHHHHHHHHHHHTHHHHTS----SHHHHHHHHHHHHHHHSTT----HHHHHHHHHHHHHHHHHHHHH-SS--TTTTHHHHHHHHHHIIIIIHHHHHHTTTIIIIIHHHH-/-HHHHHHHHHHHHHHHHHHHHTT----SS-S-HHHHHHHHHHHHHHHHHHHHTHHHHTT----SHHHHHHHHHHHHHHHTTSS---HHHHHHHHHHHHHHHHHHHHH-SS--TTTTHHHHHHHHHHIIIIIHHHHHHTTIIIIIIHHHH-/--HHHHHHHHHHHH-/--HHHHHHHHHHHH-

InterPro domains:
  IPR002475 Bcl2-like [PS50062] (37-142)
  IPR013282 Bcl-2-related protein A1 [PR01867] (3-15)
  IPR013282 Bcl-2-related protein A1 [PR01867] (64-77)
  IPR013282 Bcl-2-related protein A1 [PR01867] (79-88)
  IPR013282 Bcl-2-related protein A1 [PR01867] (91-102)
  IPR020717 Apoptosis regulator, Bcl-2, BH1 motif, conserved site [PS01080] (78-97)
  IPR020726 Apoptosis regulator, Bcl-2, BH2 motif, conserved site [PS01258] (133-144)
  IPR026298 Bcl-2 family [PR01862] (71-83)
  IPR026298 Bcl-2 family [PR01862] (85-113)
  IPR026298 Bcl-2 family [PR01862] (117-141)
  IPR026298 Bcl-2 family [PTHR11256] (12-153)
  IPR026298 Bcl-2 family [cd06845] (10-146)
  IPR036834 Bcl-2-like superfamily [G3DSA:1.10.437.10] (1-151)
  IPR036834 Bcl-2-like superfamily [SSF56854] (4-158)
  IPR046371 Bcl-2, Bcl-2 homology region 1-3 [PF00452] (37-140)
  IPR046371 Bcl-2, Bcl-2 homology region 1-3 [SM00337] (37-140)

Solvent-accessible surface area: 15688 Å² total

Radius of gyration: 21.18 Å; Cα contacts (8 Å, |Δi|>4): 333; chains: 4; bounding box: 52×61×48 Å

Nearest PDB structures (foldseek):
  6rjp-assembly2_B  TM=1.007E+00  e=1.874E-21  Homo sapiens
  2vm6-assembly1_A  TM=9.799E-01  e=1.963E-17  Homo sapiens
  6e3i-assembly1_A  TM=9.474E-01  e=1.115E-17  Homo sapiens
  5whh-assembly1_A  TM=9.568E-01  e=3.284E-17  Homo sapiens
  2voi-assembly1_A  TM=9.742E-01  e=2.141E-14  Mus musculus